Protein AF-A0A3B9H7E6-F1 (afdb_monomer_lite)

Radius of gyration: 23.74 Å; chains: 1; bounding box: 53×48×69 Å

Secondary structure (DSSP, 8-state):
-HHHHHHHHHHHHHHHHHHHHHHHHHGGGGT-S-HHHHHHHHHHHHHHHHH-PPEEEEEE--HHHHHHHHHHHHHHHHHTS----GGG-EEEEEEETTEEEEEEEEE--SSGGGTSTT---EEEEEPTT--BTTBSEEEEE-GGGGTTHHHHHHHHHHHHTT-----EEEEEEEETTEEEEEEEEEE--SGGG-

Sequence (194 aa):
MRNKKLLIILFLGFLIVLAFLSLDFVAPKLGFKSGIQMAKTVAGNYLDSDASLAEEIRILIDESDLNHLKQKRNKAIERGMLFVDPDSYVPAKVLAGDDTLMGEIRLKGHMLDHVKGDKWSYRIKLKDGFRFDRMKRFSLQHPGTRNYVHEWVFHQLLRREGIIALNYKFITLKINENDLGLYAVEEHFAEELL

Foldseek 3Di:
DVVVVVVVVVVVVVVVVVVQVVLQVCQVVVVHPGSVRVVCVVVVVVVVVVVDAFFEKEKEADPVVVVVQVVQLVVQVVVQWGDDDPSQWDWMWIDTPPDTFTWIKGFDDTGCLQRPDDQHKMKIATDPPDDDVNARIKIFGDCVSPPRCVLVVVQVVCVVVVHQHWDKDWHWYHYPNRTNGITMITGDDDPSSD

Structure (mmCIF, N/CA/C/O backbone):
data_AF-A0A3B9H7E6-F1
#
_entry.id   AF-A0A3B9H7E6-F1
#
loop_
_atom_site.group_PDB
_atom_site.id
_atom_site.type_symbol
_atom_site.label_atom_id
_atom_site.label_alt_id
_atom_site.label_comp_id
_atom_site.label_asym_id
_atom_site.label_entity_id
_atom_site.label_seq_id
_atom_site.pdbx_PDB_ins_code
_atom_site.Cartn_x
_atom_site.Cartn_y
_atom_site.Cartn_z
_atom_site.occupancy
_atom_site.B_iso_or_equiv
_atom_site.auth_seq_id
_atom_site.auth_comp_id
_atom_site.auth_asym_id
_atom_site.auth_atom_id
_atom_site.pdbx_PDB_model_num
ATOM 1 N N . MET A 1 1 ? 30.770 25.041 -46.147 1.00 61.72 1 MET A N 1
ATOM 2 C CA . MET A 1 1 ? 29.591 24.695 -45.307 1.00 61.72 1 MET A CA 1
ATOM 3 C C . MET A 1 1 ? 28.982 23.319 -45.620 1.00 61.72 1 MET A C 1
ATOM 5 O O . MET A 1 1 ? 28.656 22.612 -44.676 1.00 61.72 1 MET A O 1
ATOM 9 N N . ARG A 1 2 ? 28.866 22.897 -46.891 1.00 71.75 2 ARG A N 1
ATOM 10 C CA . ARG A 1 2 ? 28.273 21.601 -47.304 1.00 71.75 2 ARG A CA 1
ATOM 11 C C . ARG A 1 2 ? 28.950 20.354 -46.699 1.00 71.75 2 ARG A C 1
ATOM 13 O O . ARG A 1 2 ? 28.260 19.483 -46.186 1.00 71.75 2 ARG A O 1
ATOM 20 N N . ASN A 1 3 ? 30.284 20.322 -46.647 1.00 79.12 3 ASN A N 1
ATOM 21 C CA . ASN A 1 3 ? 31.037 19.159 -46.144 1.00 79.12 3 ASN A CA 1
ATOM 22 C C . ASN A 1 3 ? 30.905 18.958 -44.623 1.00 79.12 3 ASN A C 1
ATOM 24 O O . ASN A 1 3 ? 30.892 17.825 -44.159 1.00 79.12 3 ASN A O 1
ATOM 28 N N . LYS A 1 4 ? 30.736 20.042 -43.847 1.00 85.00 4 LYS A N 1
ATOM 29 C CA . LYS A 1 4 ? 30.498 19.957 -42.394 1.00 85.00 4 LYS A CA 1
ATOM 30 C C . LYS A 1 4 ? 29.125 19.351 -42.085 1.00 85.00 4 LYS A C 1
ATOM 32 O O . LYS A 1 4 ? 29.023 18.514 -41.200 1.00 85.00 4 LYS A O 1
ATOM 37 N N . LYS A 1 5 ? 28.088 19.720 -42.851 1.00 88.00 5 LYS A N 1
ATOM 38 C CA . LYS A 1 5 ? 26.746 19.122 -42.723 1.00 88.00 5 LYS A CA 1
ATOM 39 C C . LYS A 1 5 ? 26.761 17.628 -43.056 1.00 88.00 5 LYS A C 1
ATOM 41 O O . LYS A 1 5 ? 26.171 16.847 -42.324 1.00 88.00 5 LYS A O 1
ATOM 46 N N . LEU A 1 6 ? 27.474 17.235 -44.114 1.00 90.50 6 LEU A N 1
ATOM 47 C CA . LEU A 1 6 ? 27.623 15.827 -44.488 1.00 90.50 6 LEU A CA 1
ATOM 48 C C . LEU A 1 6 ? 28.332 15.015 -43.393 1.00 90.50 6 LEU A C 1
ATOM 50 O O . LEU A 1 6 ? 27.862 13.940 -43.041 1.00 90.50 6 LEU A O 1
ATOM 54 N N . LEU A 1 7 ? 29.412 15.553 -42.814 1.00 91.00 7 LEU A N 1
ATOM 55 C CA . LEU A 1 7 ? 30.122 14.903 -41.709 1.00 91.00 7 LEU A CA 1
ATOM 56 C C . LEU A 1 7 ? 29.218 14.699 -40.486 1.00 91.00 7 LEU A C 1
ATOM 58 O O . LEU A 1 7 ? 29.242 13.635 -39.881 1.00 91.00 7 LEU A O 1
ATOM 62 N N . ILE A 1 8 ? 28.400 15.703 -40.151 1.00 92.31 8 ILE A N 1
ATOM 63 C CA . ILE A 1 8 ? 27.442 15.627 -39.040 1.00 92.31 8 ILE A CA 1
ATOM 64 C C . ILE A 1 8 ? 26.390 14.543 -39.299 1.00 92.31 8 ILE A C 1
ATOM 66 O O . ILE A 1 8 ? 26.107 13.752 -38.407 1.00 92.31 8 ILE A O 1
ATOM 70 N N . ILE A 1 9 ? 25.837 14.472 -40.513 1.00 93.50 9 ILE A N 1
ATOM 71 C CA . ILE A 1 9 ? 24.843 13.451 -40.877 1.00 93.50 9 ILE A CA 1
ATOM 72 C C . ILE A 1 9 ? 25.450 12.046 -40.789 1.00 93.50 9 ILE A C 1
ATOM 74 O O . ILE A 1 9 ? 24.841 11.157 -40.203 1.00 93.50 9 ILE A O 1
ATOM 78 N N . LEU A 1 10 ? 26.657 11.849 -41.327 1.00 93.19 10 LEU A N 1
ATOM 79 C CA . LEU A 1 10 ? 27.359 10.565 -41.257 1.00 93.19 10 LEU A CA 1
ATOM 80 C C . LEU A 1 10 ? 27.676 10.163 -39.816 1.00 93.19 10 LEU A C 1
ATOM 82 O O . LEU A 1 10 ? 27.484 9.009 -39.446 1.00 93.19 10 LEU A O 1
ATOM 86 N N . PHE A 1 11 ? 28.115 11.117 -38.997 1.00 94.81 11 PHE A N 1
ATOM 87 C CA . PHE A 1 11 ? 28.382 10.886 -37.583 1.00 94.81 11 PHE A CA 1
ATOM 88 C C . PHE A 1 11 ? 27.109 10.496 -36.818 1.00 94.81 11 PHE A C 1
ATOM 90 O O . PHE A 1 11 ? 27.120 9.518 -36.076 1.00 94.81 11 PHE A O 1
ATOM 97 N N . LEU A 1 12 ? 25.993 11.194 -37.048 1.00 94.81 12 LEU A N 1
ATOM 98 C CA . LEU A 1 12 ? 24.696 10.842 -36.462 1.00 94.81 12 LEU A CA 1
ATOM 99 C C . LEU A 1 12 ? 24.219 9.459 -36.924 1.00 94.81 12 LEU A C 1
ATOM 101 O O . LEU A 1 12 ? 23.775 8.665 -36.101 1.00 94.81 12 LEU A O 1
ATOM 105 N N . GLY A 1 13 ? 24.359 9.141 -38.213 1.00 93.94 13 GLY A N 1
ATOM 106 C CA . GLY A 1 13 ? 24.036 7.818 -38.748 1.00 93.94 13 GLY A CA 1
ATOM 107 C C . GLY A 1 13 ? 24.870 6.711 -38.100 1.00 93.94 13 GLY A C 1
ATOM 108 O O . GLY A 1 13 ? 24.326 5.690 -37.687 1.00 93.94 13 GLY A O 1
ATOM 109 N N . PHE A 1 14 ? 26.175 6.940 -37.934 1.00 95.12 14 PHE A N 1
ATOM 110 C CA . PHE A 1 14 ? 27.064 6.015 -37.234 1.00 95.12 14 PHE A CA 1
ATOM 111 C C . PHE A 1 14 ? 26.653 5.814 -35.770 1.00 95.12 14 PHE A C 1
ATOM 113 O O . PHE A 1 14 ? 26.584 4.675 -35.313 1.00 95.12 14 PHE A O 1
ATOM 120 N N . LEU A 1 15 ? 26.316 6.888 -35.048 1.00 95.62 15 LEU A N 1
ATOM 121 C CA . LEU A 1 15 ? 25.829 6.794 -33.669 1.00 95.62 15 LEU A CA 1
ATOM 122 C C . LEU A 1 15 ? 24.528 5.991 -33.563 1.00 95.62 15 LEU A C 1
ATOM 124 O O . LEU A 1 15 ? 24.386 5.200 -32.634 1.00 95.62 15 LEU A O 1
ATOM 128 N N . ILE A 1 16 ? 23.602 6.152 -34.512 1.00 92.88 16 ILE A N 1
ATOM 129 C CA . ILE A 1 16 ? 22.347 5.385 -34.546 1.00 92.88 16 ILE A CA 1
ATOM 130 C C . ILE A 1 16 ? 22.632 3.894 -34.743 1.00 92.88 16 ILE A C 1
ATOM 132 O O . ILE A 1 16 ? 22.088 3.068 -34.014 1.00 92.88 16 ILE A O 1
ATOM 136 N N . VAL A 1 17 ? 23.508 3.539 -35.688 1.00 93.06 17 VAL A N 1
ATOM 137 C CA . VAL A 1 17 ? 23.901 2.139 -35.915 1.00 93.06 17 VAL A CA 1
ATOM 138 C C . VAL A 1 17 ? 24.589 1.564 -34.678 1.00 93.06 17 VAL A C 1
ATOM 140 O O . VAL A 1 17 ? 24.263 0.458 -34.255 1.00 93.06 17 VAL A O 1
ATOM 143 N N . LEU A 1 18 ? 25.498 2.318 -34.057 1.00 94.19 18 LEU A N 1
ATOM 144 C CA . LEU A 1 18 ? 26.194 1.887 -32.846 1.00 94.19 18 LEU A CA 1
ATOM 145 C C . LEU A 1 18 ? 25.221 1.670 -31.676 1.00 94.19 18 LEU A C 1
ATOM 147 O O . LEU A 1 18 ? 25.340 0.679 -30.959 1.00 94.19 18 LEU A O 1
ATOM 151 N N . ALA A 1 19 ? 24.243 2.563 -31.506 1.00 90.69 19 ALA A N 1
ATOM 152 C CA . ALA A 1 19 ? 23.187 2.429 -30.506 1.00 90.69 19 ALA A CA 1
ATOM 153 C C . ALA A 1 19 ? 22.289 1.213 -30.775 1.00 90.69 19 ALA A C 1
ATOM 155 O O . ALA A 1 19 ? 21.880 0.524 -29.845 1.00 90.69 19 ALA A O 1
ATOM 156 N N . PHE A 1 20 ? 22.003 0.917 -32.042 1.00 91.06 20 PHE A N 1
ATOM 157 C CA . PHE A 1 20 ? 21.231 -0.263 -32.415 1.00 91.06 20 PHE A CA 1
ATOM 158 C C . PHE A 1 20 ? 21.989 -1.560 -32.106 1.00 91.06 20 PHE A C 1
ATOM 160 O O . PHE A 1 20 ? 21.447 -2.457 -31.463 1.00 91.06 20 PHE A O 1
ATOM 167 N N . LEU A 1 21 ? 23.266 -1.632 -32.495 1.00 92.31 21 LEU A N 1
ATOM 168 C CA . LEU A 1 21 ? 24.123 -2.787 -32.225 1.00 92.31 21 LEU A CA 1
ATOM 169 C C . LEU A 1 21 ? 24.315 -3.021 -30.724 1.00 92.31 21 LEU A C 1
ATOM 171 O O . LEU A 1 21 ? 24.306 -4.166 -30.275 1.00 92.31 21 LEU A O 1
ATOM 175 N N . SER A 1 22 ? 24.469 -1.955 -29.933 1.00 91.38 22 SER A N 1
ATOM 176 C CA . SER A 1 22 ? 24.578 -2.086 -28.478 1.00 91.38 22 SER A CA 1
ATOM 177 C C . SER A 1 22 ? 23.273 -2.587 -27.856 1.00 91.38 22 SER A C 1
ATOM 179 O O . SER A 1 22 ? 23.313 -3.453 -26.981 1.00 91.38 22 SER A O 1
ATOM 181 N N . LEU A 1 23 ? 22.120 -2.120 -28.341 1.00 91.50 23 LEU A N 1
ATOM 182 C CA . LEU A 1 23 ? 20.811 -2.578 -27.883 1.00 91.50 23 LEU A CA 1
ATOM 183 C C . LEU A 1 23 ? 20.578 -4.062 -28.210 1.00 91.50 23 LEU A C 1
ATOM 185 O O . LEU A 1 23 ? 20.182 -4.820 -27.328 1.00 91.50 23 LEU A O 1
ATOM 189 N N . ASP A 1 24 ? 20.875 -4.493 -29.439 1.00 93.69 24 ASP A N 1
ATOM 190 C CA . ASP A 1 24 ? 20.775 -5.900 -29.857 1.00 93.69 24 ASP A CA 1
ATOM 191 C C . ASP A 1 24 ? 21.754 -6.809 -29.099 1.00 93.69 24 ASP A C 1
ATOM 193 O O . ASP A 1 24 ? 21.435 -7.964 -28.824 1.00 93.69 24 ASP A O 1
ATOM 197 N N . PHE A 1 25 ? 22.921 -6.297 -28.699 1.00 94.12 25 PHE A N 1
ATOM 198 C CA . PHE A 1 25 ? 23.872 -7.041 -27.872 1.00 94.12 25 PHE A CA 1
ATOM 199 C C . PHE A 1 25 ? 23.397 -7.222 -26.419 1.00 94.12 25 PHE A C 1
ATOM 201 O O . PHE A 1 25 ? 23.681 -8.245 -25.788 1.00 94.12 25 PHE A O 1
ATOM 208 N N . VAL A 1 26 ? 22.693 -6.232 -25.861 1.00 94.06 26 VAL A N 1
ATOM 209 C CA . VAL A 1 26 ? 22.217 -6.252 -24.467 1.00 94.06 26 VAL A CA 1
ATOM 210 C C . VAL A 1 26 ? 20.885 -6.990 -24.325 1.00 94.06 26 VAL A C 1
ATOM 212 O O . VAL A 1 26 ? 20.703 -7.727 -23.357 1.00 94.06 26 VAL A O 1
ATOM 215 N N . ALA A 1 27 ? 19.971 -6.834 -25.282 1.00 94.88 27 ALA A N 1
ATOM 216 C CA . ALA A 1 27 ? 18.605 -7.346 -25.208 1.00 94.88 27 ALA A CA 1
ATOM 217 C C . ALA A 1 27 ? 18.500 -8.848 -24.843 1.00 94.88 27 ALA A C 1
ATOM 219 O O . ALA A 1 27 ? 17.750 -9.163 -23.912 1.00 94.88 27 ALA A O 1
ATOM 220 N N . PRO A 1 28 ? 19.285 -9.772 -25.440 1.00 94.69 28 PRO A N 1
ATOM 221 C CA . PRO A 1 28 ? 19.260 -11.190 -25.071 1.00 94.69 28 PRO A CA 1
ATOM 222 C C . PRO A 1 28 ? 19.639 -11.465 -23.616 1.00 94.69 28 PRO A C 1
ATOM 224 O O . PRO A 1 28 ? 19.066 -12.353 -22.989 1.00 94.69 28 PRO A O 1
ATOM 227 N N . LYS A 1 29 ? 20.557 -10.676 -23.040 1.00 94.62 29 LYS A N 1
ATOM 228 C CA . LYS A 1 29 ? 20.980 -10.819 -21.634 1.00 94.62 29 LYS A CA 1
ATOM 229 C C . LYS A 1 29 ? 19.876 -10.435 -20.648 1.00 94.62 29 LYS A C 1
ATOM 231 O O . LYS A 1 29 ? 19.916 -10.855 -19.499 1.00 94.62 29 LYS A O 1
ATOM 236 N N . LEU A 1 30 ? 18.904 -9.647 -21.102 1.00 91.25 30 LEU A N 1
ATOM 237 C CA . LEU A 1 30 ? 17.730 -9.225 -20.339 1.00 91.25 30 LEU A CA 1
ATOM 238 C C . LEU A 1 30 ? 16.480 -10.060 -20.674 1.00 91.25 30 LEU A C 1
ATOM 240 O O . LEU A 1 30 ? 15.393 -9.742 -20.203 1.00 91.25 30 LEU A O 1
ATOM 244 N N . GLY A 1 31 ? 16.616 -11.115 -21.487 1.00 92.50 31 GLY A N 1
ATOM 245 C CA . GLY A 1 31 ? 15.516 -12.012 -21.855 1.00 92.50 31 GLY A CA 1
ATOM 246 C C . GLY A 1 31 ? 14.682 -11.570 -23.064 1.00 92.50 31 GLY A C 1
ATOM 247 O O . GLY A 1 31 ? 13.654 -12.183 -23.347 1.00 92.50 31 GLY A O 1
ATOM 248 N N . PHE A 1 32 ? 15.106 -10.542 -23.806 1.00 95.12 32 PHE A N 1
ATOM 249 C CA . PHE A 1 32 ? 14.454 -10.123 -25.052 1.00 95.12 32 PHE A CA 1
ATOM 250 C C . PHE A 1 32 ? 15.076 -10.817 -26.272 1.00 95.12 32 PHE A C 1
ATOM 252 O O . PHE A 1 32 ? 16.275 -11.070 -26.313 1.00 95.12 32 PHE A O 1
ATOM 259 N N . LYS A 1 33 ? 14.286 -11.077 -27.320 1.00 94.44 33 LYS A N 1
ATOM 260 C CA . LYS A 1 33 ? 14.771 -11.712 -28.562 1.00 94.44 33 LYS A CA 1
ATOM 261 C C . LYS A 1 33 ? 15.615 -10.771 -29.430 1.00 94.44 33 LYS A C 1
ATOM 263 O O . LYS A 1 33 ? 16.415 -11.245 -30.225 1.00 94.44 33 LYS A O 1
ATOM 268 N N . SER A 1 34 ? 15.391 -9.460 -29.330 1.00 94.69 34 SER A N 1
ATOM 269 C CA . SER A 1 34 ? 16.139 -8.416 -30.048 1.00 94.69 34 SER A CA 1
ATOM 270 C C . SER A 1 34 ? 16.006 -7.065 -29.347 1.00 94.69 34 SER A C 1
ATOM 272 O O . SER A 1 34 ? 15.072 -6.844 -28.569 1.00 94.69 34 SER A O 1
ATOM 274 N N . GLY A 1 35 ? 16.899 -6.138 -29.675 1.00 93.38 35 GLY A N 1
ATOM 275 C CA . GLY A 1 35 ? 16.842 -4.741 -29.275 1.00 93.38 35 GLY A CA 1
ATOM 276 C C . GLY A 1 35 ? 15.568 -4.058 -29.765 1.00 93.38 35 GLY A C 1
ATOM 277 O O . GLY A 1 35 ? 14.936 -3.338 -28.999 1.00 93.38 35 GLY A O 1
ATOM 278 N N . ILE A 1 36 ? 15.098 -4.353 -30.983 1.00 92.44 36 ILE A N 1
ATOM 279 C CA . ILE A 1 36 ? 13.806 -3.835 -31.473 1.00 92.44 36 ILE A CA 1
ATOM 280 C C . ILE A 1 36 ? 12.656 -4.291 -30.573 1.00 92.44 36 ILE A C 1
ATOM 282 O O . ILE A 1 36 ? 11.797 -3.483 -30.218 1.00 92.44 36 ILE A O 1
ATOM 286 N N . GLN A 1 37 ? 12.618 -5.577 -30.206 1.00 94.75 37 GLN A N 1
ATOM 287 C CA . GLN A 1 37 ? 11.578 -6.087 -29.313 1.00 94.75 37 GLN A CA 1
ATOM 288 C C . GLN A 1 37 ? 11.657 -5.407 -27.944 1.00 94.75 37 GLN A C 1
ATOM 290 O O . GLN A 1 37 ? 10.624 -4.996 -27.418 1.00 94.75 37 GLN A O 1
ATOM 295 N N . MET A 1 38 ? 12.863 -5.261 -27.392 1.00 93.94 38 MET A N 1
ATOM 296 C CA . MET A 1 38 ? 13.089 -4.563 -26.129 1.00 93.94 38 MET A CA 1
ATOM 297 C C . MET A 1 38 ? 12.579 -3.120 -26.199 1.00 93.94 38 MET A C 1
ATOM 299 O O . MET A 1 38 ? 11.747 -2.739 -25.383 1.00 93.94 38 MET A O 1
ATOM 303 N N . ALA A 1 39 ? 12.997 -2.345 -27.202 1.00 92.44 39 ALA A N 1
ATOM 304 C CA . ALA A 1 39 ? 12.580 -0.955 -27.373 1.00 92.44 39 ALA A CA 1
ATOM 305 C C . ALA A 1 39 ? 11.059 -0.823 -27.506 1.00 92.44 39 ALA A C 1
ATOM 307 O O . ALA A 1 39 ? 10.457 -0.004 -26.819 1.00 92.44 39 ALA A O 1
ATOM 308 N N . LYS A 1 40 ? 10.427 -1.660 -28.341 1.00 94.00 40 LYS A N 1
ATO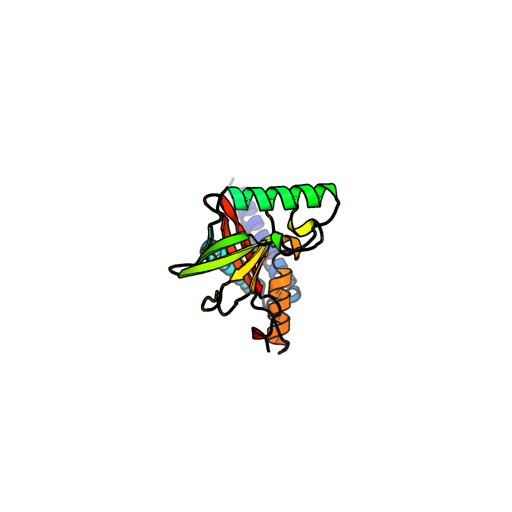M 309 C CA . LYS A 1 40 ? 8.966 -1.664 -28.506 1.00 94.00 40 LYS A CA 1
ATOM 310 C C . LYS A 1 40 ? 8.241 -2.010 -27.211 1.00 94.00 40 LYS A C 1
ATOM 312 O O . LYS A 1 40 ? 7.260 -1.357 -26.887 1.00 94.00 40 LYS A O 1
ATOM 317 N N . THR A 1 41 ? 8.724 -3.011 -26.477 1.00 93.50 41 THR A N 1
ATOM 318 C CA . THR A 1 41 ? 8.094 -3.458 -25.226 1.00 93.50 41 THR A CA 1
ATOM 319 C C . THR A 1 41 ? 8.229 -2.397 -24.141 1.00 93.50 41 THR A C 1
ATOM 321 O O . THR A 1 41 ? 7.248 -2.060 -23.493 1.00 93.50 41 THR A O 1
ATOM 324 N N . VAL A 1 42 ? 9.427 -1.835 -23.960 1.00 90.75 42 VAL A N 1
ATOM 325 C CA . VAL A 1 42 ? 9.676 -0.791 -22.957 1.00 90.75 42 VAL A CA 1
ATOM 326 C C . VAL A 1 42 ? 8.876 0.470 -23.278 1.00 90.75 42 VAL A C 1
ATOM 328 O O . VAL A 1 42 ? 8.213 0.997 -22.393 1.00 90.75 42 VAL A O 1
ATOM 331 N N . ALA A 1 43 ? 8.897 0.932 -24.533 1.00 91.25 43 ALA A N 1
ATOM 332 C CA . ALA A 1 43 ? 8.145 2.115 -24.940 1.00 91.25 43 ALA A CA 1
ATOM 333 C C . ALA A 1 43 ? 6.629 1.895 -24.835 1.00 91.25 43 ALA A C 1
ATOM 335 O O . ALA A 1 43 ? 5.938 2.755 -24.302 1.00 91.25 43 ALA A O 1
ATOM 336 N N . GLY A 1 44 ? 6.130 0.741 -25.295 1.00 92.44 44 GLY A N 1
ATOM 337 C CA . GLY A 1 44 ? 4.718 0.373 -25.184 1.00 92.44 44 GLY A CA 1
ATOM 338 C C . GLY A 1 44 ? 4.259 0.362 -23.730 1.00 92.44 44 GLY A C 1
ATOM 339 O O . GLY A 1 44 ? 3.379 1.129 -23.369 1.00 92.44 44 GLY A O 1
ATOM 340 N N . ASN A 1 45 ? 4.950 -0.389 -22.870 1.00 90.44 45 ASN A N 1
ATOM 341 C CA . ASN A 1 45 ? 4.609 -0.469 -21.450 1.00 90.44 45 ASN A CA 1
ATOM 342 C C . ASN A 1 45 ? 4.686 0.891 -20.740 1.00 90.44 45 ASN A C 1
ATOM 344 O O . ASN A 1 45 ? 3.890 1.151 -19.846 1.00 90.44 45 ASN A O 1
ATOM 348 N N . TYR A 1 46 ? 5.643 1.752 -21.104 1.00 87.94 46 TYR A N 1
ATOM 349 C CA . TYR A 1 46 ? 5.747 3.091 -20.524 1.00 87.94 46 TYR A CA 1
ATOM 350 C C . TYR A 1 46 ? 4.535 3.956 -20.892 1.00 87.94 46 TYR A C 1
ATOM 352 O O . TYR A 1 46 ? 3.929 4.562 -20.011 1.00 87.94 46 TYR A O 1
ATOM 360 N N . LEU A 1 47 ? 4.140 3.964 -22.168 1.00 88.44 47 LEU A N 1
ATOM 361 C CA . LEU A 1 47 ? 2.956 4.694 -22.628 1.00 88.44 47 LEU A CA 1
ATOM 362 C C . LEU A 1 47 ? 1.664 4.123 -22.028 1.00 88.44 47 LEU A C 1
ATOM 364 O O . LEU A 1 47 ? 0.819 4.881 -21.557 1.00 88.44 47 LEU A O 1
ATOM 368 N N . ASP A 1 48 ? 1.542 2.797 -21.980 1.00 87.44 48 ASP A N 1
ATOM 369 C CA . ASP A 1 48 ? 0.393 2.114 -21.384 1.00 87.44 48 ASP A CA 1
ATOM 370 C C . ASP A 1 48 ? 0.296 2.390 -19.877 1.00 87.44 48 ASP A C 1
ATOM 372 O O . ASP A 1 48 ? -0.805 2.499 -19.340 1.00 87.44 48 ASP A O 1
ATOM 376 N N . SER A 1 49 ? 1.432 2.544 -19.186 1.00 82.75 49 SER A N 1
ATOM 377 C CA . SER A 1 49 ? 1.444 2.843 -17.751 1.00 82.75 49 SER A CA 1
ATOM 378 C C . SER A 1 49 ? 0.862 4.217 -17.420 1.00 82.75 49 SER A C 1
ATOM 380 O O . SER A 1 49 ? 0.143 4.332 -16.431 1.00 82.75 49 SER A O 1
ATOM 382 N N . ASP A 1 50 ? 1.106 5.226 -18.262 1.00 76.31 50 ASP A N 1
ATOM 383 C CA . ASP A 1 50 ? 0.582 6.588 -18.078 1.00 76.31 50 ASP A CA 1
ATOM 384 C C . ASP A 1 50 ? -0.931 6.647 -18.346 1.00 76.31 50 ASP A C 1
ATOM 386 O O . ASP A 1 50 ? -1.674 7.368 -17.684 1.00 76.31 50 ASP A O 1
ATOM 390 N N . ALA A 1 51 ? -1.409 5.811 -19.274 1.00 74.50 51 ALA A N 1
ATOM 391 C CA . ALA A 1 51 ? -2.834 5.625 -19.533 1.00 74.50 51 ALA A CA 1
ATOM 392 C C . ALA A 1 51 ? -3.538 4.749 -18.477 1.00 74.50 51 ALA A C 1
ATOM 394 O O . ALA A 1 51 ? -4.769 4.759 -18.391 1.00 74.50 51 ALA A O 1
ATOM 395 N N . SER A 1 52 ? -2.789 3.973 -17.684 1.00 75.88 52 SER A N 1
ATOM 396 C CA . SER A 1 52 ? -3.358 3.091 -16.667 1.00 75.88 52 SER A CA 1
ATOM 397 C C . SER A 1 52 ? -3.687 3.867 -15.391 1.00 75.88 52 SER A C 1
ATOM 399 O O . SER A 1 52 ? -2.808 4.315 -14.656 1.00 75.88 52 SER A O 1
ATOM 401 N N . LEU A 1 53 ? -4.978 4.009 -15.098 1.00 79.06 53 LEU A N 1
ATOM 402 C CA . LEU A 1 53 ? -5.428 4.505 -13.802 1.00 79.06 53 LEU A CA 1
ATOM 403 C C . LEU A 1 53 ? -5.581 3.319 -12.855 1.00 79.06 53 LEU A C 1
ATOM 405 O O . LEU A 1 53 ? -6.364 2.402 -13.109 1.00 79.06 53 LEU A O 1
ATOM 409 N N . ALA A 1 54 ? -4.816 3.333 -11.765 1.00 86.62 54 ALA A N 1
ATOM 410 C CA . ALA A 1 54 ? -5.040 2.392 -10.681 1.00 86.62 54 ALA A CA 1
ATOM 411 C C . ALA A 1 54 ? -6.419 2.655 -10.057 1.00 86.62 54 ALA A C 1
ATOM 413 O O . ALA A 1 54 ? -6.851 3.803 -9.950 1.00 86.62 54 ALA A O 1
ATOM 414 N N . GLU A 1 55 ? -7.094 1.583 -9.648 1.00 93.44 55 GLU A N 1
ATOM 415 C CA . GLU A 1 55 ? -8.365 1.660 -8.927 1.00 93.44 55 GLU A CA 1
ATOM 416 C C . GLU A 1 55 ? -8.211 2.572 -7.700 1.00 93.44 55 GLU A C 1
ATOM 418 O O . GLU A 1 55 ? -7.277 2.405 -6.911 1.00 93.44 55 GLU A O 1
ATOM 423 N N . GLU A 1 56 ? -9.114 3.541 -7.548 1.00 96.12 56 GLU A N 1
ATOM 424 C CA . GLU A 1 56 ? -9.129 4.427 -6.388 1.00 96.12 56 GLU A CA 1
ATOM 425 C C . GLU A 1 56 ? -9.936 3.793 -5.254 1.00 96.12 56 GLU A C 1
ATOM 427 O O . GLU A 1 56 ? -11.095 3.418 -5.427 1.00 96.12 56 GLU A O 1
ATOM 432 N N . ILE A 1 57 ? -9.330 3.727 -4.069 1.00 97.75 57 ILE A N 1
ATOM 433 C CA . ILE A 1 57 ? -10.011 3.384 -2.824 1.00 97.75 57 ILE A CA 1
ATOM 434 C C . ILE A 1 57 ? -10.007 4.605 -1.919 1.00 97.75 57 ILE A C 1
ATOM 436 O O . ILE A 1 57 ? -8.956 5.183 -1.623 1.00 97.75 57 ILE A O 1
ATOM 440 N N . ARG A 1 58 ? -11.182 4.953 -1.401 1.00 98.50 58 ARG A N 1
ATOM 441 C CA . ARG A 1 58 ? -11.332 6.024 -0.423 1.00 98.50 58 ARG A CA 1
ATOM 442 C C . ARG A 1 58 ? -11.800 5.472 0.913 1.00 98.50 58 ARG A C 1
ATOM 444 O O . ARG A 1 58 ? -12.808 4.784 0.996 1.00 98.50 58 ARG A O 1
ATOM 451 N N . ILE A 1 59 ? -11.080 5.798 1.977 1.00 98.56 59 ILE A N 1
ATOM 452 C CA . ILE A 1 59 ? -11.446 5.440 3.345 1.00 98.56 59 ILE A CA 1
ATOM 453 C C . ILE A 1 59 ? -12.061 6.657 4.019 1.00 98.56 59 ILE A C 1
ATOM 455 O O . ILE A 1 59 ? -11.435 7.713 4.066 1.00 98.56 59 ILE A O 1
ATOM 459 N N . LEU A 1 60 ? -13.264 6.502 4.563 1.00 98.69 60 LEU A N 1
ATOM 460 C CA . LEU A 1 60 ? -13.888 7.501 5.424 1.00 98.69 60 LEU A CA 1
ATOM 461 C C . LEU A 1 60 ? -13.716 7.092 6.887 1.00 98.69 60 LEU A C 1
ATOM 463 O O . LEU A 1 60 ? -14.083 5.975 7.262 1.00 98.69 60 LEU A O 1
ATOM 467 N N . ILE A 1 61 ? -13.158 7.998 7.687 1.00 98.31 61 ILE A N 1
ATOM 468 C CA . ILE A 1 61 ? -12.877 7.827 9.116 1.00 98.31 61 ILE A CA 1
ATOM 469 C C . ILE A 1 61 ? -13.275 9.118 9.827 1.00 98.31 61 ILE A C 1
ATOM 471 O O . ILE A 1 61 ? -12.898 10.205 9.377 1.00 98.31 61 ILE A O 1
ATOM 475 N N . ASP A 1 62 ? -13.985 9.007 10.947 1.00 98.19 62 ASP A N 1
ATOM 476 C CA . ASP A 1 62 ? -14.335 10.170 11.758 1.00 98.19 62 ASP A CA 1
ATOM 477 C C . ASP A 1 62 ? -13.075 10.865 12.297 1.00 98.19 62 ASP A C 1
ATOM 479 O O . ASP A 1 62 ? -12.032 10.247 12.534 1.00 98.19 62 ASP A O 1
ATOM 483 N N . GLU A 1 63 ? -13.145 12.183 12.489 1.00 97.69 63 GLU A N 1
ATOM 484 C CA . GLU A 1 63 ? -11.971 12.975 12.870 1.00 97.69 63 GLU A CA 1
ATOM 485 C C . GLU A 1 63 ? -11.385 12.533 14.222 1.00 97.69 63 GLU A C 1
ATOM 487 O O . GLU A 1 63 ? -10.163 12.445 14.375 1.00 97.69 63 GLU A O 1
ATOM 492 N N . SER A 1 64 ? -12.245 12.191 15.186 1.00 98.12 64 SER A N 1
ATOM 493 C CA . SER A 1 64 ? -11.837 11.649 16.487 1.00 98.12 64 SER A CA 1
ATOM 494 C C . SER A 1 64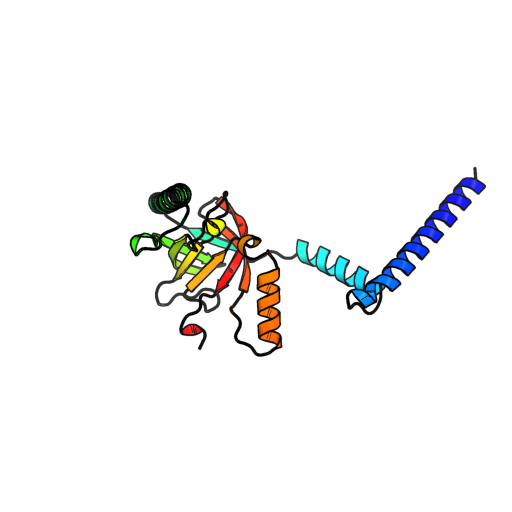 ? -11.056 10.342 16.351 1.00 98.12 64 SER A C 1
ATOM 496 O O . SER A 1 64 ? -10.023 10.174 16.998 1.00 98.12 64 SER A O 1
ATOM 498 N N . ASP A 1 65 ? -11.501 9.454 15.466 1.00 98.44 65 ASP A N 1
ATOM 499 C CA . ASP A 1 65 ? -10.899 8.144 15.229 1.00 98.44 65 ASP A CA 1
ATOM 500 C C . ASP A 1 65 ? -9.574 8.266 14.473 1.00 98.44 65 ASP A C 1
ATOM 502 O O . ASP A 1 65 ? -8.575 7.628 14.816 1.00 98.44 65 ASP A O 1
ATOM 506 N N . LEU A 1 66 ? -9.508 9.168 13.493 1.00 97.62 66 LEU A N 1
ATOM 507 C CA . LEU A 1 66 ? -8.259 9.495 12.815 1.00 97.62 66 LEU A CA 1
ATOM 508 C C . LEU A 1 66 ? -7.234 10.097 13.791 1.00 97.62 66 LEU A C 1
ATOM 510 O O . LEU A 1 66 ? -6.040 9.789 13.719 1.00 97.62 66 LEU A O 1
ATOM 514 N N . ASN A 1 67 ? -7.685 10.936 14.725 1.00 97.94 67 ASN A N 1
ATOM 515 C CA . ASN A 1 67 ? -6.837 11.482 15.781 1.00 97.94 67 ASN A CA 1
ATOM 516 C C . ASN A 1 67 ? -6.383 10.403 16.774 1.00 97.94 67 ASN A C 1
ATOM 518 O O . ASN A 1 67 ? -5.226 10.426 17.199 1.00 97.94 67 ASN A O 1
ATOM 522 N N . HIS A 1 68 ? -7.222 9.412 17.076 1.00 98.06 68 HIS A N 1
ATOM 523 C CA . HIS A 1 68 ? -6.825 8.245 17.867 1.00 98.06 68 HIS A CA 1
ATOM 524 C C . HIS A 1 68 ? -5.709 7.436 17.185 1.00 98.06 68 HIS A C 1
ATOM 526 O O . HIS A 1 68 ? -4.675 7.154 17.800 1.00 98.06 68 HIS A O 1
ATOM 532 N N . LEU A 1 69 ? -5.830 7.162 15.880 1.00 97.88 69 LEU A N 1
ATOM 533 C CA . LEU A 1 69 ? -4.770 6.501 15.103 1.00 97.88 69 LEU A CA 1
ATOM 534 C C . LEU A 1 69 ? -3.458 7.304 15.114 1.00 97.88 69 LEU A C 1
ATOM 536 O O . LEU A 1 69 ? -2.382 6.732 15.308 1.00 97.88 69 LEU A O 1
ATOM 540 N N . LYS A 1 70 ? -3.527 8.636 14.973 1.00 97.19 70 LYS A N 1
ATOM 541 C CA . LYS A 1 70 ? -2.356 9.527 15.091 1.00 97.19 70 LYS A CA 1
ATOM 542 C C . LYS A 1 70 ? -1.673 9.395 16.452 1.00 97.19 70 LYS A C 1
ATOM 544 O O . LYS A 1 70 ? -0.449 9.294 16.517 1.00 97.19 70 LYS A O 1
ATOM 549 N N . GLN A 1 71 ? -2.443 9.359 17.539 1.00 97.00 71 GLN A N 1
ATOM 550 C CA . GLN A 1 71 ? -1.895 9.193 18.887 1.00 97.00 71 GLN A CA 1
ATOM 551 C C . GLN A 1 71 ? -1.210 7.833 19.058 1.00 97.00 71 GLN A C 1
ATOM 553 O O . GLN A 1 71 ? -0.113 7.770 19.616 1.00 97.00 71 GLN A O 1
ATOM 558 N N . LYS A 1 72 ? -1.808 6.749 18.545 1.00 96.75 72 LYS A N 1
ATOM 559 C CA . LYS A 1 72 ? -1.188 5.412 18.543 1.00 96.75 72 LYS A CA 1
ATOM 560 C C . LYS A 1 72 ? 0.130 5.404 17.770 1.00 96.75 72 LYS A C 1
ATOM 562 O O . LYS A 1 72 ? 1.117 4.875 18.277 1.00 96.75 72 LYS A O 1
ATOM 567 N N . ARG A 1 73 ? 0.184 6.045 16.597 1.00 96.62 73 ARG A N 1
ATOM 568 C CA . ARG A 1 73 ? 1.432 6.218 15.836 1.00 96.62 73 ARG A CA 1
ATOM 569 C C . ARG A 1 73 ? 2.489 6.971 16.638 1.00 96.62 73 ARG A C 1
ATOM 571 O O . ARG A 1 73 ? 3.628 6.520 16.691 1.00 96.62 73 ARG A O 1
ATOM 578 N N . ASN A 1 74 ? 2.141 8.109 17.231 1.00 96.56 74 ASN A N 1
ATOM 579 C CA . ASN A 1 74 ? 3.114 8.935 17.948 1.00 96.56 74 ASN A CA 1
ATOM 580 C C . ASN A 1 74 ? 3.695 8.174 19.148 1.00 96.56 74 ASN A C 1
ATOM 582 O O . ASN A 1 74 ? 4.912 8.094 19.286 1.00 96.56 74 ASN A O 1
ATOM 586 N N . LYS A 1 75 ? 2.842 7.482 19.915 1.00 96.00 75 LYS A N 1
ATOM 587 C CA . LYS A 1 75 ? 3.276 6.573 20.989 1.00 96.00 75 LYS A CA 1
ATOM 588 C C . LYS A 1 75 ? 4.168 5.441 20.473 1.00 96.00 75 LYS A C 1
ATOM 590 O O . LYS A 1 75 ? 5.101 5.040 21.162 1.00 96.00 75 LYS A O 1
ATOM 595 N N . ALA A 1 76 ? 3.889 4.905 19.283 1.00 95.94 76 ALA A N 1
ATOM 596 C CA . ALA A 1 76 ? 4.728 3.877 18.676 1.00 95.94 76 ALA A CA 1
ATOM 597 C C . ALA A 1 76 ? 6.121 4.417 18.331 1.00 95.94 76 ALA A C 1
ATOM 599 O O . ALA A 1 76 ? 7.115 3.773 18.653 1.00 95.94 76 ALA A O 1
ATOM 600 N N . ILE A 1 77 ? 6.201 5.613 17.737 1.00 95.19 77 ILE A N 1
ATOM 601 C CA . ILE A 1 77 ? 7.472 6.285 17.431 1.00 95.19 77 ILE A CA 1
ATOM 602 C C . ILE A 1 77 ? 8.273 6.533 18.713 1.00 95.19 77 ILE A C 1
ATOM 604 O O . ILE A 1 77 ? 9.452 6.195 18.753 1.00 95.19 77 ILE A O 1
ATOM 608 N N . GLU A 1 78 ? 7.634 7.053 19.763 1.00 95.62 78 GLU A N 1
ATOM 609 C CA . GLU A 1 78 ? 8.274 7.299 21.065 1.00 95.62 78 GLU A CA 1
ATOM 610 C C . GLU A 1 78 ? 8.863 6.025 21.684 1.00 95.62 78 GLU A C 1
ATOM 612 O O . GLU A 1 78 ? 9.929 6.059 22.292 1.00 95.62 78 GLU A O 1
ATOM 617 N N . ARG A 1 79 ? 8.175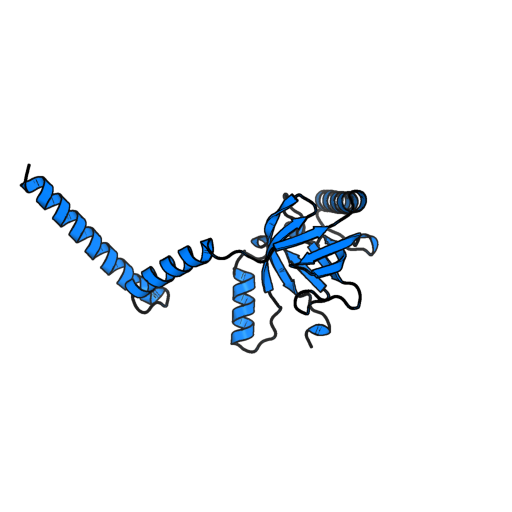 4.889 21.528 1.00 94.62 79 ARG A N 1
ATOM 618 C CA . ARG A 1 79 ? 8.560 3.605 22.134 1.00 94.62 79 ARG A CA 1
ATOM 619 C C . ARG A 1 79 ? 9.424 2.724 21.232 1.00 94.62 79 ARG A C 1
ATOM 621 O O . ARG A 1 79 ? 9.908 1.695 21.689 1.00 94.62 79 ARG A O 1
ATOM 628 N N . GLY A 1 80 ? 9.581 3.075 19.957 1.00 95.94 80 GLY A N 1
ATOM 629 C CA . GLY A 1 80 ? 10.310 2.273 18.972 1.00 95.94 80 GLY A CA 1
ATOM 630 C C . GLY A 1 80 ? 9.509 1.132 18.325 1.00 95.94 80 GLY A C 1
ATOM 631 O O . GLY A 1 80 ? 10.048 0.441 17.463 1.00 95.94 80 GLY A O 1
ATOM 632 N N . MET A 1 81 ? 8.243 0.917 18.702 1.00 95.56 81 MET A N 1
ATOM 633 C CA . MET A 1 81 ? 7.401 -0.156 18.154 1.00 95.56 81 MET A CA 1
ATOM 634 C C . MET A 1 81 ? 5.899 0.115 18.317 1.00 95.56 81 MET A C 1
ATOM 636 O O . MET A 1 81 ? 5.463 0.763 19.268 1.00 95.56 81 MET A O 1
ATOM 640 N N . LEU A 1 82 ? 5.098 -0.436 17.404 1.00 95.44 82 LEU A N 1
ATOM 641 C CA . LEU A 1 82 ? 3.638 -0.398 17.427 1.00 95.44 82 LEU A CA 1
ATOM 642 C C . LEU A 1 82 ? 3.067 -1.626 18.156 1.00 95.44 82 LEU A C 1
ATOM 644 O O . LEU A 1 82 ? 3.298 -2.776 17.767 1.00 95.44 82 LEU A O 1
ATOM 648 N N . PHE A 1 83 ? 2.265 -1.371 19.187 1.00 92.50 83 PHE A N 1
ATOM 649 C CA . PHE A 1 83 ? 1.481 -2.395 19.874 1.00 92.50 83 PHE A CA 1
ATOM 650 C C . PHE A 1 83 ? 0.087 -2.495 19.261 1.00 92.50 83 PHE A C 1
ATOM 652 O O . PHE A 1 83 ? -0.524 -1.479 18.934 1.00 92.50 83 PHE A O 1
ATOM 659 N N . VAL A 1 84 ? -0.390 -3.729 19.100 1.00 90.31 84 VAL A N 1
ATOM 660 C CA . VAL A 1 84 ? -1.736 -4.022 18.609 1.00 90.31 84 VAL A CA 1
ATOM 661 C C . VAL A 1 84 ? -2.547 -4.572 19.770 1.00 90.31 84 VAL A C 1
ATOM 663 O O . VAL A 1 84 ? -2.197 -5.593 20.354 1.00 90.31 84 VAL A O 1
ATOM 666 N N . ASP A 1 85 ? -3.636 -3.889 20.069 1.00 91.12 85 ASP A N 1
ATOM 667 C CA . ASP A 1 85 ? -4.606 -4.188 21.116 1.00 91.12 85 ASP A CA 1
ATOM 668 C C . ASP A 1 85 ? -6.033 -4.045 20.543 1.00 91.12 85 ASP A C 1
ATOM 670 O O . ASP A 1 85 ? -6.192 -3.588 19.405 1.00 91.12 85 ASP A O 1
ATOM 674 N N . PRO A 1 86 ? -7.088 -4.461 21.266 1.00 85.81 86 PRO A N 1
ATOM 675 C CA . PRO A 1 86 ? -8.459 -4.314 20.778 1.00 85.81 86 PRO A CA 1
ATOM 676 C C . PRO A 1 86 ? -8.849 -2.869 20.432 1.00 85.81 86 PRO A C 1
ATOM 678 O O . PRO A 1 86 ? -9.580 -2.674 19.466 1.00 85.81 86 PRO A O 1
ATOM 681 N N . ASP A 1 87 ? -8.325 -1.865 21.150 1.00 90.25 87 ASP A N 1
ATOM 682 C CA . ASP A 1 87 ? -8.615 -0.443 20.879 1.00 90.25 87 ASP A CA 1
ATOM 683 C C . ASP A 1 87 ? -7.907 0.089 19.615 1.00 90.25 87 ASP A C 1
ATOM 685 O O . ASP A 1 87 ? -8.212 1.171 19.119 1.00 90.25 87 ASP A O 1
ATOM 689 N N . SER A 1 88 ? -6.979 -0.687 19.048 1.00 95.00 88 SER A N 1
ATOM 690 C CA . SER A 1 88 ? -6.232 -0.295 17.853 1.00 95.00 88 SER A CA 1
ATOM 691 C C . SER A 1 88 ? -7.110 -0.164 16.609 1.00 95.00 88 SER A C 1
ATOM 693 O O . SER A 1 88 ? -6.687 0.491 15.657 1.00 95.00 88 SER A O 1
ATOM 695 N N . TYR A 1 89 ? -8.275 -0.817 16.585 1.00 97.94 89 TYR A N 1
ATOM 696 C CA . TYR A 1 89 ? -9.250 -0.688 15.507 1.00 97.94 89 TYR A CA 1
ATOM 697 C C . TYR A 1 89 ? -10.225 0.450 15.789 1.00 97.94 89 TYR A C 1
ATOM 699 O O . TYR A 1 89 ? -10.797 0.532 16.871 1.00 97.94 89 TYR A O 1
ATOM 707 N N . VAL A 1 90 ? -10.458 1.270 14.769 1.00 98.38 90 VAL A N 1
ATOM 708 C CA . VAL A 1 90 ? -11.500 2.298 14.761 1.00 98.38 90 VAL A CA 1
ATOM 709 C C . VAL A 1 90 ? -12.481 2.051 13.612 1.00 98.38 90 VAL A C 1
ATOM 711 O O . VAL A 1 90 ? -12.080 1.472 12.593 1.00 98.38 90 VAL A O 1
ATOM 714 N N . PRO A 1 91 ? -13.756 2.455 13.737 1.00 98.44 91 PRO A N 1
ATOM 715 C CA . PRO A 1 91 ? -14.725 2.372 12.650 1.00 98.44 91 PRO A CA 1
ATOM 716 C C . PRO A 1 91 ? -14.243 3.071 11.372 1.00 98.44 91 PRO A C 1
ATOM 718 O O . PRO A 1 91 ? -13.641 4.141 11.412 1.00 98.44 91 PRO A O 1
ATOM 721 N N . ALA A 1 92 ? -14.529 2.470 10.216 1.00 98.44 92 ALA A N 1
ATOM 722 C CA . ALA A 1 92 ? -14.266 3.084 8.919 1.00 98.44 92 ALA A CA 1
ATOM 723 C C . ALA A 1 92 ? -15.220 2.576 7.833 1.00 98.44 92 ALA A C 1
ATOM 725 O O . ALA A 1 92 ? -15.791 1.484 7.924 1.00 98.44 92 ALA A O 1
ATOM 726 N N . LYS A 1 93 ? -15.363 3.366 6.767 1.00 98.69 93 LYS A N 1
ATOM 727 C CA . LYS A 1 93 ? -16.039 2.956 5.529 1.00 98.69 93 LYS A CA 1
ATOM 728 C C . LYS A 1 93 ? -15.026 2.909 4.395 1.00 98.69 93 LYS A C 1
ATOM 730 O O . LYS A 1 93 ? -14.216 3.823 4.270 1.00 98.69 93 LYS A O 1
ATOM 735 N N . VAL A 1 94 ? -15.087 1.870 3.574 1.00 98.56 94 VAL A N 1
ATOM 736 C CA . VAL A 1 94 ? -14.286 1.734 2.354 1.00 98.56 94 VAL A CA 1
ATOM 737 C C . VAL A 1 94 ? -15.196 2.018 1.169 1.00 98.56 94 VAL A C 1
ATOM 739 O O . VAL A 1 94 ? -16.171 1.300 0.972 1.00 98.56 94 VAL A O 1
ATOM 742 N N . LEU A 1 95 ? -14.892 3.061 0.409 1.00 98.31 95 LEU A N 1
ATOM 743 C CA . LEU A 1 95 ? -15.531 3.357 -0.867 1.00 98.31 95 LEU A CA 1
ATOM 744 C C . LEU A 1 95 ? -14.640 2.812 -1.982 1.00 98.31 95 LEU A C 1
ATOM 746 O O . LEU A 1 95 ? -13.472 3.205 -2.076 1.00 98.31 95 LEU A O 1
ATOM 750 N N . ALA A 1 96 ? -15.178 1.898 -2.784 1.00 95.88 96 ALA A N 1
ATOM 751 C CA . ALA A 1 96 ? -14.484 1.269 -3.902 1.00 95.88 96 ALA A CA 1
ATOM 752 C C . ALA A 1 96 ? -15.439 1.188 -5.099 1.00 95.88 96 ALA A C 1
ATOM 754 O O . ALA A 1 96 ? -16.392 0.413 -5.083 1.00 95.88 96 ALA A O 1
ATOM 755 N N . GLY A 1 97 ? -15.213 2.026 -6.113 1.00 92.06 97 GLY A N 1
ATOM 756 C CA . GLY A 1 97 ? -16.195 2.227 -7.182 1.00 92.06 97 GLY A CA 1
ATOM 757 C C . GLY A 1 97 ? -17.535 2.709 -6.615 1.00 92.06 97 GLY A C 1
ATOM 758 O O . GLY A 1 97 ? -17.574 3.692 -5.875 1.00 92.06 97 GLY A O 1
ATOM 759 N N . ASP A 1 98 ? -18.610 1.987 -6.929 1.00 94.00 98 ASP A N 1
ATOM 760 C CA . ASP A 1 98 ? -19.965 2.278 -6.441 1.00 94.00 98 ASP A CA 1
ATOM 761 C C . ASP A 1 98 ? -20.272 1.633 -5.074 1.00 94.00 98 ASP A C 1
ATOM 763 O O . ASP A 1 98 ? -21.304 1.916 -4.459 1.00 94.00 98 ASP A O 1
ATOM 767 N N . ASP A 1 99 ? -19.376 0.783 -4.563 1.00 96.00 99 ASP A N 1
ATOM 768 C CA . ASP A 1 99 ? -19.588 0.058 -3.317 1.00 96.00 99 ASP A CA 1
ATOM 769 C C . ASP A 1 99 ? -19.167 0.875 -2.091 1.00 96.00 99 ASP A C 1
ATOM 771 O O . ASP A 1 99 ? -18.095 1.481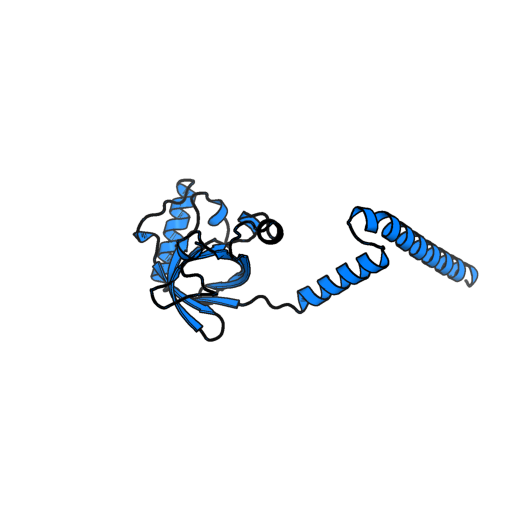 -2.032 1.00 96.00 99 ASP A O 1
ATOM 775 N N . THR A 1 100 ? -19.999 0.817 -1.048 1.00 98.12 100 THR A N 1
ATOM 776 C CA . THR A 1 100 ? -19.679 1.319 0.294 1.00 98.12 100 THR A CA 1
ATOM 777 C C . THR A 1 100 ? -19.621 0.152 1.271 1.00 98.12 100 THR A C 1
ATOM 779 O O . THR A 1 100 ? -20.646 -0.400 1.671 1.00 98.12 100 THR A O 1
ATOM 782 N N . LEU A 1 101 ? -18.411 -0.218 1.682 1.00 98.38 101 LEU A N 1
ATOM 783 C CA . LEU A 1 101 ? -18.160 -1.369 2.540 1.00 98.38 101 LEU A CA 1
ATOM 784 C C . LEU A 1 101 ? -17.919 -0.916 3.979 1.00 98.38 101 LEU A C 1
ATOM 786 O O . LEU A 1 101 ? -17.038 -0.101 4.262 1.00 98.38 101 LEU A O 1
ATOM 790 N N . MET A 1 102 ? -18.688 -1.470 4.912 1.00 98.50 102 MET A N 1
ATOM 791 C CA . MET A 1 102 ? -18.579 -1.128 6.329 1.00 98.50 102 MET A CA 1
ATOM 792 C C . MET A 1 102 ? -17.507 -1.984 7.009 1.00 98.50 102 MET A C 1
ATOM 794 O O . MET A 1 102 ? -17.503 -3.209 6.869 1.00 98.50 102 MET A O 1
ATOM 798 N N . GLY A 1 103 ? -16.633 -1.367 7.803 1.00 98.00 103 GLY A N 1
ATOM 799 C CA . GLY A 1 103 ? -15.553 -2.082 8.472 1.00 98.00 103 GLY A CA 1
ATOM 800 C C . GLY A 1 103 ? -14.875 -1.293 9.582 1.00 98.00 103 GLY A C 1
ATOM 801 O O . GLY A 1 103 ? -15.431 -0.360 10.159 1.00 98.00 103 GLY A O 1
ATOM 802 N N . GLU A 1 104 ? -13.662 -1.726 9.883 1.00 98.44 104 GLU A N 1
ATOM 803 C CA . GLU A 1 104 ? -12.765 -1.139 10.865 1.00 98.44 104 GLU A CA 1
ATOM 804 C C . GLU A 1 104 ? -11.361 -1.047 10.259 1.00 98.44 104 GLU A C 1
ATOM 806 O O . GLU A 1 104 ? -10.957 -1.890 9.448 1.00 98.44 104 GLU A O 1
ATOM 811 N N . ILE A 1 105 ? -10.603 -0.040 10.677 1.00 98.50 105 ILE A N 1
ATOM 812 C CA . ILE A 1 105 ? -9.234 0.219 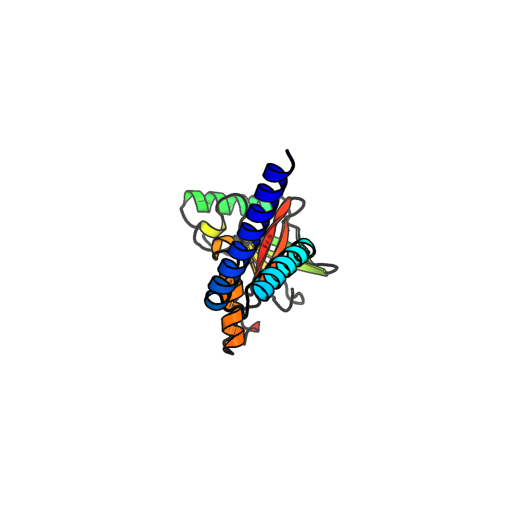10.238 1.00 98.50 105 ILE A CA 1
ATOM 813 C C . ILE A 1 105 ? -8.305 0.350 11.437 1.00 98.50 105 ILE A C 1
ATOM 815 O O . ILE A 1 105 ? -8.683 0.850 12.492 1.00 98.50 105 ILE A O 1
ATOM 819 N N . ARG A 1 106 ? -7.056 -0.078 11.263 1.00 98.12 106 ARG A N 1
ATOM 820 C CA . ARG A 1 106 ? -5.966 0.184 12.205 1.00 98.12 106 ARG A CA 1
ATOM 821 C C . ARG A 1 106 ? -4.639 0.393 11.497 1.00 98.12 106 ARG A C 1
ATOM 823 O O . ARG A 1 106 ? -4.486 -0.001 10.341 1.00 98.12 106 ARG A O 1
ATOM 830 N N . LEU A 1 107 ? -3.644 0.893 12.226 1.00 97.81 107 LEU A N 1
ATOM 831 C CA . LEU A 1 107 ? -2.248 0.881 11.780 1.00 97.81 107 LEU A CA 1
ATOM 832 C C . LEU A 1 107 ? -1.731 -0.564 11.631 1.00 97.81 107 LEU A C 1
ATOM 834 O O . LEU A 1 107 ? -2.063 -1.457 12.423 1.00 97.81 107 LEU A O 1
ATOM 838 N N . LYS A 1 108 ? -0.927 -0.809 10.592 1.00 96.06 108 LYS A N 1
ATOM 839 C CA . LYS A 1 108 ? -0.328 -2.118 10.293 1.00 96.06 108 LYS A CA 1
ATOM 840 C C . LYS A 1 108 ? 1.042 -2.268 10.956 1.00 96.06 108 LYS A C 1
ATOM 842 O O . LYS A 1 108 ? 1.803 -1.317 11.054 1.00 96.06 108 LYS A O 1
ATOM 847 N N . GLY A 1 109 ? 1.381 -3.513 11.289 1.00 91.88 109 GLY A N 1
ATOM 848 C CA . GLY A 1 109 ? 2.732 -3.912 11.676 1.00 91.88 109 GLY A CA 1
ATOM 849 C C . GLY A 1 109 ? 3.019 -3.798 13.170 1.00 91.88 109 GLY A C 1
ATOM 850 O O . GLY A 1 109 ? 2.147 -3.456 13.963 1.00 91.88 109 GLY A O 1
ATOM 851 N N . HIS A 1 110 ? 4.257 -4.139 13.516 1.00 91.38 110 HIS A N 1
ATOM 852 C CA . HIS A 1 110 ? 4.846 -3.942 14.845 1.00 91.38 110 HIS A CA 1
ATOM 853 C C . HIS A 1 110 ? 6.075 -3.035 14.773 1.00 91.38 110 HIS A C 1
ATOM 855 O O . HIS A 1 110 ? 6.335 -2.263 15.689 1.00 91.38 110 HIS A O 1
ATOM 861 N N . MET A 1 111 ? 6.818 -3.111 13.669 1.00 91.94 111 MET A N 1
ATOM 862 C CA . MET A 1 111 ? 7.952 -2.240 13.399 1.00 91.94 111 MET A CA 1
ATOM 863 C C . MET A 1 111 ? 7.481 -0.889 12.854 1.00 91.94 111 MET A C 1
ATOM 865 O O . MET A 1 111 ? 6.370 -0.747 12.336 1.00 91.94 111 MET A O 1
ATOM 869 N N . LEU A 1 112 ? 8.334 0.125 13.000 1.00 93.94 112 LEU A N 1
ATOM 870 C CA . LEU A 1 112 ? 8.003 1.498 12.617 1.00 93.94 112 LEU A CA 1
ATOM 871 C C . LEU A 1 112 ? 8.003 1.741 11.103 1.00 93.94 112 LEU A C 1
ATOM 873 O O . LEU A 1 112 ? 7.533 2.788 10.669 1.00 93.94 112 LEU A O 1
ATOM 877 N N . ASP A 1 113 ? 8.489 0.797 10.295 1.00 93.19 113 ASP A N 1
ATOM 878 C CA . ASP A 1 113 ? 8.512 0.880 8.829 1.00 93.19 113 ASP A CA 1
ATOM 879 C C . ASP A 1 113 ? 7.123 1.164 8.240 1.00 93.19 113 ASP A C 1
ATOM 881 O O . ASP A 1 113 ? 6.995 1.930 7.289 1.00 93.19 113 ASP A O 1
ATOM 885 N N . HIS A 1 114 ? 6.075 0.625 8.862 1.00 94.50 114 HIS A N 1
ATOM 886 C CA . HIS A 1 114 ? 4.692 0.826 8.446 1.00 94.50 114 HIS A CA 1
ATOM 887 C C . HIS A 1 114 ? 4.073 2.160 8.885 1.00 94.50 114 HIS A C 1
ATOM 889 O O . HIS A 1 114 ? 3.014 2.514 8.376 1.00 94.50 114 HIS A O 1
ATOM 895 N N . VAL A 1 115 ? 4.679 2.899 9.815 1.00 94.69 115 VAL A N 1
ATOM 896 C CA . VAL A 1 115 ? 4.099 4.138 10.379 1.00 94.69 115 VAL A CA 1
ATOM 897 C C . VAL A 1 115 ? 5.044 5.342 10.303 1.00 94.69 115 VAL A C 1
ATOM 899 O O . VAL A 1 115 ? 4.720 6.426 10.789 1.00 94.69 115 VAL A O 1
ATOM 902 N N . LYS A 1 116 ? 6.215 5.178 9.684 1.00 89.00 116 LYS A N 1
ATOM 903 C CA . LYS A 1 116 ? 7.196 6.246 9.469 1.00 89.00 116 LYS A CA 1
ATOM 904 C C . LYS A 1 116 ? 6.754 7.182 8.337 1.00 89.00 116 LYS A C 1
ATOM 906 O O . LYS A 1 116 ? 6.150 6.751 7.360 1.00 89.00 116 LYS A O 1
ATOM 911 N N . GLY A 1 117 ? 7.101 8.466 8.457 1.00 91.19 117 GLY A N 1
ATOM 912 C CA . GLY A 1 117 ? 6.748 9.488 7.464 1.00 91.19 117 GLY A CA 1
ATOM 913 C C . GLY A 1 117 ? 5.244 9.757 7.423 1.00 91.19 117 GLY A C 1
ATOM 914 O O . GLY A 1 117 ? 4.556 9.526 8.420 1.00 91.19 117 GLY A O 1
ATOM 915 N N . ASP A 1 118 ? 4.745 10.220 6.281 1.00 90.44 118 ASP A N 1
ATOM 916 C CA . ASP A 1 118 ? 3.352 10.674 6.126 1.00 90.44 118 ASP A CA 1
ATOM 917 C C . ASP A 1 118 ? 2.429 9.619 5.501 1.00 90.44 118 ASP A C 1
ATOM 919 O O . ASP A 1 118 ? 1.216 9.796 5.426 1.00 90.44 118 ASP A O 1
ATOM 923 N N . LYS A 1 119 ? 2.998 8.491 5.066 1.00 94.69 119 LYS A N 1
ATOM 924 C CA . LYS A 1 119 ? 2.304 7.464 4.290 1.00 94.69 119 LYS A CA 1
ATOM 925 C C . LYS A 1 119 ? 2.291 6.140 5.059 1.00 94.69 119 LYS A C 1
ATOM 927 O O . LYS A 1 119 ? 3.188 5.310 4.929 1.00 94.69 119 LYS A O 1
ATOM 932 N N . TRP A 1 120 ? 1.297 5.979 5.928 1.00 97.25 120 TRP A N 1
ATOM 933 C CA . TRP A 1 120 ? 1.211 4.840 6.849 1.00 97.25 120 TRP A CA 1
ATOM 934 C C . TRP A 1 120 ? 0.519 3.649 6.208 1.00 97.25 120 TRP A C 1
ATOM 936 O O . TRP A 1 120 ? -0.357 3.797 5.371 1.00 97.25 120 TRP A O 1
ATOM 946 N N . SER A 1 121 ? 0.892 2.450 6.627 1.00 97.88 121 SER A N 1
ATOM 947 C CA . SER A 1 121 ? 0.214 1.226 6.225 1.00 97.88 121 SER A CA 1
ATOM 948 C C . SER A 1 121 ? -0.920 0.908 7.192 1.00 97.88 121 SER A C 1
ATOM 950 O O . SER A 1 121 ? -0.774 1.037 8.410 1.00 97.88 121 SER A O 1
ATOM 952 N N . TYR A 1 122 ? -2.018 0.401 6.649 1.00 98.00 122 TYR A N 1
ATOM 953 C CA . TYR A 1 122 ? -3.229 0.092 7.390 1.00 98.00 122 TYR A CA 1
ATOM 954 C C . TYR A 1 122 ? -3.632 -1.369 7.227 1.00 98.00 122 TYR A C 1
ATOM 956 O O . TYR A 1 122 ? -3.250 -2.057 6.275 1.00 98.00 122 TYR A O 1
ATOM 964 N N . ARG A 1 123 ? -4.426 -1.859 8.174 1.00 97.62 123 ARG A N 1
ATOM 965 C CA . ARG A 1 123 ? -5.167 -3.112 8.047 1.00 97.62 123 ARG A CA 1
ATOM 966 C C . ARG A 1 123 ? -6.652 -2.813 8.159 1.00 97.62 123 ARG A C 1
ATOM 968 O O . ARG A 1 123 ? -7.073 -2.173 9.118 1.00 97.62 123 ARG A O 1
ATOM 975 N N . ILE A 1 124 ? -7.399 -3.301 7.180 1.00 98.12 124 ILE A N 1
ATOM 976 C CA . ILE A 1 124 ? -8.848 -3.216 7.089 1.00 98.12 124 ILE A CA 1
ATOM 977 C C . ILE A 1 124 ? -9.443 -4.560 7.488 1.00 98.12 124 ILE A C 1
ATOM 979 O O . ILE A 1 124 ? -8.946 -5.625 7.105 1.00 98.12 124 ILE A O 1
ATOM 983 N N . LYS A 1 125 ? -10.531 -4.501 8.247 1.00 97.12 125 LYS A N 1
ATOM 984 C CA . LYS A 1 125 ? -11.393 -5.635 8.555 1.00 97.12 125 LYS A CA 1
ATOM 985 C C . LYS A 1 125 ? -12.827 -5.230 8.245 1.00 97.12 125 LYS A C 1
ATOM 987 O O . LYS A 1 125 ? -13.382 -4.364 8.911 1.00 97.12 125 LYS A O 1
ATOM 992 N N . LEU A 1 126 ? -13.420 -5.850 7.235 1.00 97.81 126 LEU A N 1
ATOM 993 C CA . LEU A 1 126 ? -14.811 -5.605 6.874 1.00 97.81 126 LEU A CA 1
ATOM 994 C C . LEU A 1 126 ? -15.763 -6.353 7.815 1.00 97.81 126 LEU A C 1
ATOM 996 O O . LEU A 1 126 ? -15.432 -7.420 8.348 1.00 97.81 126 LEU A O 1
ATOM 1000 N N . LYS A 1 127 ? -16.954 -5.779 8.011 1.00 97.50 127 LYS A N 1
ATOM 1001 C CA . LYS A 1 127 ? -18.066 -6.425 8.717 1.00 97.50 127 LYS A CA 1
ATOM 1002 C C . LYS A 1 127 ? -18.583 -7.625 7.920 1.00 97.50 127 LYS A C 1
ATOM 1004 O O . LYS A 1 127 ? -18.316 -7.772 6.725 1.00 97.50 127 LYS A O 1
ATOM 1009 N N . ASP A 1 128 ? -19.330 -8.495 8.589 1.00 94.94 128 ASP A N 1
ATOM 1010 C CA . ASP A 1 128 ? -19.987 -9.622 7.928 1.00 94.94 128 ASP A CA 1
ATOM 1011 C C . ASP A 1 128 ? -20.917 -9.141 6.804 1.00 94.94 128 ASP A C 1
ATOM 1013 O O . ASP A 1 128 ? -21.501 -8.062 6.882 1.00 94.94 128 ASP A O 1
ATOM 1017 N N . GLY A 1 129 ? -20.995 -9.921 5.723 1.00 94.75 129 GLY A N 1
ATOM 1018 C CA . GLY A 1 129 ? -21.718 -9.556 4.499 1.00 94.75 129 GLY A CA 1
ATOM 1019 C C . GLY A 1 129 ? -20.935 -8.689 3.504 1.00 94.75 129 GLY A C 1
ATOM 1020 O O . GLY A 1 129 ? -21.259 -8.717 2.323 1.00 94.75 129 GLY A O 1
ATOM 1021 N N . PHE A 1 130 ? -19.870 -7.996 3.922 1.00 96.75 130 PHE A N 1
ATOM 1022 C CA . PHE A 1 130 ? -19.057 -7.167 3.022 1.00 96.75 130 PHE A CA 1
ATOM 1023 C C . PHE A 1 130 ? -17.765 -7.866 2.597 1.00 96.75 130 PHE A C 1
ATOM 1025 O O . PHE A 1 130 ? -17.118 -8.551 3.397 1.00 96.75 130 PHE A O 1
ATOM 1032 N N . ARG A 1 131 ? -17.359 -7.672 1.340 1.00 95.12 131 ARG A N 1
ATOM 1033 C CA . ARG A 1 131 ? -16.080 -8.133 0.785 1.00 95.12 131 ARG A CA 1
ATOM 1034 C C . ARG A 1 131 ? -15.548 -7.091 -0.189 1.00 95.12 131 ARG A C 1
ATOM 1036 O O . ARG A 1 131 ? -16.323 -6.525 -0.946 1.00 95.12 131 ARG A O 1
ATOM 1043 N N . PHE A 1 132 ? -14.238 -6.882 -0.185 1.00 94.81 132 PHE A N 1
ATOM 1044 C CA . PHE A 1 132 ? -13.538 -6.126 -1.219 1.00 94.81 132 PHE A CA 1
ATOM 1045 C C . PHE A 1 132 ? -12.732 -7.116 -2.047 1.00 94.81 132 PHE A C 1
ATOM 1047 O O . PHE A 1 132 ? -11.843 -7.752 -1.493 1.00 94.81 132 PHE A O 1
ATOM 1054 N N . ASP A 1 133 ? -13.058 -7.293 -3.329 1.00 91.75 133 ASP A N 1
ATOM 1055 C CA . ASP A 1 133 ? -12.355 -8.244 -4.209 1.00 91.75 133 ASP A CA 1
ATOM 1056 C C . ASP A 1 133 ? -12.187 -9.630 -3.544 1.00 91.75 133 ASP A C 1
ATOM 1058 O O . ASP A 1 133 ? -11.098 -10.186 -3.433 1.00 91.75 133 ASP A O 1
ATOM 1062 N N . ARG A 1 134 ? -13.303 -10.143 -2.998 1.00 91.56 134 ARG A N 1
ATOM 1063 C CA . ARG A 1 134 ? -13.422 -11.395 -2.214 1.00 91.56 134 ARG A CA 1
ATOM 1064 C C . ARG A 1 134 ? -12.713 -11.407 -0.850 1.00 91.56 134 ARG A C 1
ATOM 1066 O O . ARG A 1 134 ? -12.951 -12.317 -0.061 1.00 91.56 134 ARG A O 1
ATOM 1073 N N . MET A 1 135 ? -11.967 -10.366 -0.495 1.00 93.56 135 MET A N 1
ATOM 1074 C CA . MET A 1 135 ? -11.270 -10.249 0.785 1.00 93.56 135 MET A CA 1
ATOM 1075 C C . MET A 1 135 ? -12.175 -9.679 1.884 1.00 93.56 135 MET A C 1
ATOM 1077 O O . MET A 1 135 ? -12.819 -8.639 1.723 1.00 93.56 135 MET A O 1
ATOM 1081 N N . LYS A 1 136 ? -12.181 -10.325 3.055 1.00 95.25 136 LYS A N 1
ATOM 1082 C CA . LYS A 1 136 ? -12.775 -9.774 4.291 1.00 95.25 136 LYS A CA 1
ATOM 1083 C C . LYS A 1 136 ? -11.775 -8.935 5.086 1.00 95.25 136 LYS A C 1
ATOM 1085 O O . LYS A 1 136 ? -12.145 -7.994 5.790 1.00 95.25 136 LYS A O 1
ATOM 1090 N N . ARG A 1 137 ? -10.499 -9.308 5.008 1.00 96.19 137 ARG A N 1
ATOM 1091 C CA . ARG A 1 137 ? -9.382 -8.666 5.698 1.00 96.19 137 ARG A CA 1
ATOM 1092 C C . ARG A 1 137 ? -8.267 -8.448 4.696 1.00 96.19 137 ARG A C 1
ATOM 1094 O O . ARG A 1 137 ? -7.856 -9.381 4.016 1.00 96.19 137 ARG A O 1
ATOM 1101 N N . PHE A 1 138 ? -7.769 -7.229 4.637 1.00 97.38 138 PHE A N 1
ATOM 1102 C CA . PHE A 1 138 ? -6.688 -6.864 3.736 1.00 97.38 138 PHE A CA 1
ATOM 1103 C C . PHE A 1 138 ? -5.901 -5.701 4.322 1.00 97.38 138 PHE A C 1
ATOM 1105 O O . PHE A 1 138 ? -6.311 -5.049 5.286 1.00 97.38 138 PHE A O 1
ATOM 1112 N N . SER A 1 139 ? -4.729 -5.462 3.768 1.00 97.56 139 SER A N 1
ATOM 1113 C CA . SER A 1 139 ? -3.855 -4.372 4.144 1.00 97.56 139 SER A CA 1
ATOM 1114 C C . SER A 1 139 ? -3.767 -3.359 3.018 1.00 97.56 139 SER A C 1
ATOM 1116 O O . SER A 1 139 ? -3.626 -3.733 1.864 1.00 97.56 139 SER A O 1
ATOM 1118 N N . LEU A 1 140 ? -3.832 -2.078 3.378 1.00 97.94 140 LEU A N 1
ATOM 1119 C CA . LEU A 1 140 ? -3.508 -0.960 2.499 1.00 97.94 140 LEU A CA 1
ATOM 1120 C C . LEU A 1 140 ? -2.095 -0.533 2.863 1.00 97.94 140 LEU A C 1
ATOM 1122 O O . LEU A 1 140 ? -1.870 0.133 3.871 1.00 97.94 140 LEU A O 1
ATOM 1126 N N . GLN A 1 141 ? -1.124 -1.012 2.106 1.00 96.31 141 GLN A N 1
ATOM 1127 C CA . GLN A 1 141 ? 0.281 -0.970 2.469 1.00 96.31 141 GLN A CA 1
ATOM 1128 C C . GLN A 1 141 ? 1.054 0.059 1.653 1.00 96.31 141 GLN A C 1
ATOM 1130 O O . GLN A 1 141 ? 0.914 0.139 0.433 1.00 96.31 141 GLN A O 1
ATOM 1135 N N . HIS A 1 142 ? 1.936 0.797 2.329 1.00 96.31 142 HIS A N 1
ATOM 1136 C CA . HIS A 1 142 ? 2.947 1.601 1.656 1.00 96.31 142 HIS A CA 1
ATOM 1137 C C . HIS A 1 142 ? 3.871 0.664 0.850 1.00 96.31 142 HIS A C 1
ATOM 1139 O O . HIS A 1 142 ? 4.609 -0.114 1.470 1.00 96.31 142 HIS A O 1
ATOM 1145 N N . PRO A 1 143 ? 3.939 0.762 -0.495 1.00 94.69 143 PRO A N 1
ATOM 1146 C CA . PRO A 1 143 ? 4.684 -0.194 -1.325 1.00 94.69 143 PRO A CA 1
ATOM 1147 C C . PRO A 1 143 ? 6.175 -0.302 -0.975 1.00 94.69 143 PRO A C 1
ATOM 1149 O O . PRO A 1 143 ? 6.742 -1.389 -0.934 1.00 94.69 143 PRO A O 1
ATOM 1152 N N . GLY A 1 144 ? 6.812 0.818 -0.623 1.00 94.06 144 GLY A N 1
ATOM 1153 C CA . GLY A 1 144 ? 8.208 0.852 -0.167 1.00 94.06 144 GLY A CA 1
ATOM 1154 C C . GLY A 1 144 ? 8.532 -0.020 1.059 1.00 94.06 144 GLY A C 1
ATOM 1155 O O . GLY A 1 144 ? 9.682 -0.413 1.208 1.00 94.06 144 GLY A O 1
ATOM 1156 N N . THR A 1 145 ? 7.552 -0.409 1.890 1.00 92.56 145 THR A N 1
ATOM 1157 C CA . THR A 1 145 ? 7.787 -1.350 3.014 1.00 92.56 145 THR A CA 1
ATOM 1158 C C . THR A 1 145 ? 8.041 -2.787 2.544 1.00 92.56 145 THR A C 1
ATOM 1160 O O . THR A 1 145 ? 8.446 -3.637 3.337 1.00 92.56 145 THR A O 1
ATOM 1163 N N . ARG A 1 146 ? 7.816 -3.070 1.254 1.00 92.12 146 ARG A N 1
ATOM 1164 C CA . ARG A 1 146 ? 8.071 -4.357 0.590 1.00 92.12 146 ARG A CA 1
ATOM 1165 C C . ARG A 1 146 ? 8.798 -4.195 -0.747 1.00 92.12 146 ARG A C 1
ATOM 1167 O O . ARG A 1 146 ? 8.557 -4.934 -1.694 1.00 92.12 146 ARG A O 1
ATOM 1174 N N . ASN A 1 147 ? 9.699 -3.216 -0.836 1.00 94.12 147 ASN A N 1
ATOM 1175 C CA . ASN A 1 147 ? 10.500 -2.968 -2.041 1.00 94.12 147 ASN A CA 1
ATOM 1176 C C . ASN A 1 147 ? 9.650 -2.750 -3.313 1.00 94.12 147 ASN A C 1
ATOM 1178 O O . ASN A 1 147 ? 10.002 -3.196 -4.405 1.00 94.12 147 ASN A O 1
ATOM 1182 N N . TYR A 1 148 ? 8.532 -2.031 -3.176 1.00 93.88 148 TYR A N 1
ATOM 1183 C CA . TYR A 1 148 ? 7.664 -1.619 -4.281 1.00 93.88 148 TYR A CA 1
ATOM 1184 C C . TYR A 1 148 ? 7.099 -2.804 -5.077 1.00 93.88 148 TYR A C 1
ATOM 1186 O O . TYR A 1 148 ? 6.235 -3.520 -4.582 1.00 93.88 148 TYR A O 1
ATOM 1194 N N . VAL A 1 149 ? 7.557 -3.008 -6.315 1.00 94.00 149 VAL A N 1
ATOM 1195 C CA . VAL A 1 149 ? 7.029 -4.033 -7.228 1.00 94.00 149 VAL A CA 1
ATOM 1196 C C . VAL A 1 149 ? 7.453 -5.453 -6.840 1.00 94.00 149 VAL A C 1
ATOM 1198 O O . VAL A 1 149 ? 6.860 -6.418 -7.314 1.00 94.00 149 VAL A O 1
ATOM 1201 N N . HIS A 1 150 ? 8.461 -5.600 -5.975 1.00 96.00 150 HIS A N 1
ATOM 1202 C CA . HIS A 1 150 ? 9.048 -6.901 -5.652 1.00 96.00 150 HIS A CA 1
ATOM 1203 C C . HIS A 1 150 ? 8.020 -7.869 -5.058 1.00 96.00 150 HIS A C 1
ATOM 1205 O O . HIS A 1 150 ? 7.971 -9.022 -5.476 1.00 96.00 150 HIS A O 1
ATOM 1211 N N . GLU A 1 151 ? 7.168 -7.403 -4.145 1.00 95.50 151 GLU A N 1
ATOM 1212 C CA . GLU A 1 151 ? 6.125 -8.238 -3.534 1.00 95.50 151 GLU A CA 1
ATOM 1213 C C . GLU A 1 151 ? 5.093 -8.713 -4.567 1.00 95.50 151 GLU A C 1
ATOM 1215 O O . GLU A 1 151 ? 4.703 -9.879 -4.595 1.00 95.50 151 GLU A O 1
ATOM 1220 N N . TRP A 1 152 ? 4.704 -7.827 -5.489 1.00 95.62 152 TRP A N 1
ATOM 1221 C CA . TRP A 1 152 ? 3.814 -8.201 -6.584 1.00 95.62 152 TRP A CA 1
ATOM 1222 C C . TRP A 1 152 ? 4.458 -9.273 -7.471 1.00 95.62 152 TRP A C 1
ATOM 1224 O O . TRP A 1 152 ? 3.818 -10.284 -7.758 1.00 95.62 152 TRP A O 1
ATOM 1234 N N . VAL A 1 153 ? 5.732 -9.096 -7.855 1.00 96.75 153 VAL A N 1
ATOM 1235 C CA . VAL A 1 153 ? 6.488 -10.083 -8.650 1.00 96.75 153 VAL A CA 1
ATOM 1236 C C . VAL A 1 153 ? 6.581 -11.413 -7.910 1.00 96.75 153 VAL A C 1
ATOM 1238 O O . VAL A 1 153 ? 6.356 -12.460 -8.515 1.00 96.75 153 VAL A O 1
ATOM 1241 N N . PHE A 1 154 ? 6.861 -11.385 -6.608 1.00 97.00 154 PHE A N 1
ATOM 1242 C CA . PHE A 1 154 ? 6.909 -12.576 -5.769 1.00 97.00 154 PHE A CA 1
ATOM 1243 C C . PHE A 1 154 ? 5.590 -13.355 -5.833 1.00 97.00 154 PHE A C 1
ATOM 1245 O O . PHE A 1 154 ? 5.600 -14.544 -6.149 1.00 97.00 154 PHE A O 1
ATOM 1252 N N . HIS A 1 155 ? 4.444 -12.689 -5.670 1.00 96.38 155 HIS A N 1
ATOM 1253 C CA . HIS A 1 155 ? 3.145 -13.349 -5.804 1.00 96.38 155 HIS A CA 1
ATOM 1254 C C . HIS A 1 155 ? 2.844 -13.852 -7.225 1.00 96.38 155 HIS A C 1
ATOM 1256 O O . HIS A 1 155 ? 2.187 -14.884 -7.366 1.00 96.38 155 HIS A O 1
ATOM 1262 N N . GLN A 1 156 ? 3.328 -13.184 -8.281 1.00 96.69 156 GLN A N 1
ATOM 1263 C CA . GLN A 1 156 ? 3.221 -13.724 -9.645 1.00 96.69 156 GLN A CA 1
ATOM 1264 C C . GLN A 1 156 ? 4.032 -15.012 -9.818 1.00 96.69 156 GLN A C 1
ATOM 1266 O O . GLN A 1 156 ? 3.559 -15.949 -10.459 1.00 96.69 156 GLN A O 1
ATOM 1271 N N . LEU A 1 157 ? 5.230 -15.080 -9.231 1.00 97.56 157 LEU A N 1
ATOM 1272 C CA . LEU A 1 157 ? 6.058 -16.285 -9.261 1.00 97.56 157 LEU A CA 1
ATOM 1273 C C . LEU A 1 157 ? 5.377 -17.437 -8.521 1.00 97.56 157 LEU A C 1
ATOM 1275 O O . LEU A 1 157 ? 5.277 -18.522 -9.081 1.00 97.56 157 LEU A O 1
ATOM 1279 N N . LEU A 1 158 ? 4.837 -17.196 -7.322 1.00 97.19 158 LEU A N 1
ATOM 1280 C CA . LEU A 1 158 ? 4.098 -18.219 -6.576 1.00 97.19 158 LEU A CA 1
ATOM 1281 C C . LEU A 1 158 ? 2.939 -18.794 -7.403 1.00 97.19 158 LEU A C 1
ATOM 1283 O O . LEU A 1 158 ? 2.854 -20.009 -7.561 1.00 97.19 158 LEU A O 1
ATOM 1287 N N . ARG A 1 159 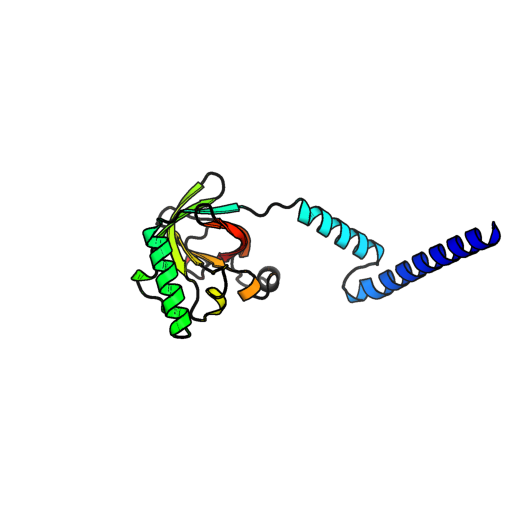? 2.113 -17.929 -8.016 1.00 95.50 159 ARG A N 1
ATOM 1288 C CA . ARG A 1 159 ? 1.018 -18.362 -8.903 1.00 95.50 159 ARG A CA 1
ATOM 1289 C C . ARG A 1 159 ? 1.514 -19.200 -10.074 1.00 95.50 159 ARG A C 1
ATOM 1291 O O . ARG A 1 159 ? 0.907 -20.219 -10.388 1.00 95.50 159 ARG A O 1
ATOM 1298 N N . ARG A 1 160 ? 2.606 -18.779 -10.717 1.00 97.06 160 ARG A N 1
ATOM 1299 C CA . ARG A 1 160 ? 3.194 -19.497 -11.855 1.00 97.06 160 ARG A CA 1
ATOM 1300 C C . ARG A 1 160 ? 3.632 -20.910 -11.474 1.00 97.06 160 ARG A C 1
ATOM 1302 O O . ARG A 1 160 ? 3.439 -21.827 -12.261 1.00 97.06 160 ARG A O 1
ATOM 1309 N N . GLU A 1 161 ? 4.195 -21.073 -10.283 1.00 97.69 161 GLU A N 1
ATOM 1310 C CA . GLU A 1 161 ? 4.662 -22.366 -9.772 1.00 97.69 161 GLU A CA 1
ATOM 1311 C C . GLU A 1 161 ? 3.546 -23.186 -9.091 1.00 97.69 161 GLU A C 1
ATOM 1313 O O . GLU A 1 161 ? 3.819 -24.232 -8.507 1.00 97.69 161 GLU A O 1
ATOM 1318 N N . GLY A 1 162 ? 2.287 -22.730 -9.133 1.00 95.94 162 GLY A N 1
ATOM 1319 C CA . GLY A 1 162 ? 1.163 -23.418 -8.488 1.00 95.94 162 GLY A CA 1
ATOM 1320 C C . GLY A 1 162 ? 1.202 -23.380 -6.955 1.00 95.94 162 GLY A C 1
ATOM 1321 O O . GLY A 1 162 ? 0.585 -24.219 -6.303 1.00 95.94 162 GLY A O 1
ATOM 1322 N N . ILE A 1 163 ? 1.925 -22.421 -6.372 1.00 95.69 163 ILE A N 1
ATOM 1323 C CA . ILE A 1 163 ? 2.004 -22.191 -4.927 1.00 95.69 163 ILE A CA 1
ATOM 1324 C C . ILE A 1 163 ? 0.937 -21.166 -4.524 1.00 95.69 163 ILE A C 1
ATOM 1326 O O . ILE A 1 163 ? 0.678 -20.201 -5.248 1.00 95.69 163 ILE A O 1
ATOM 1330 N N . ILE A 1 164 ? 0.336 -21.355 -3.344 1.00 91.81 164 ILE A N 1
ATOM 1331 C CA . ILE A 1 164 ? -0.633 -20.412 -2.768 1.00 91.81 164 ILE A CA 1
ATOM 1332 C C . ILE A 1 164 ? -0.020 -19.009 -2.727 1.00 91.81 164 ILE A C 1
ATOM 1334 O O . ILE A 1 164 ? 1.060 -18.795 -2.177 1.00 91.81 164 ILE A O 1
ATOM 1338 N N . ALA A 1 165 ? -0.736 -18.047 -3.301 1.00 93.81 165 ALA A N 1
ATOM 1339 C CA . ALA A 1 165 ? -0.331 -16.657 -3.382 1.00 93.81 165 ALA A CA 1
ATOM 1340 C C . ALA A 1 165 ? -1.487 -15.765 -2.945 1.00 93.81 165 ALA A C 1
ATOM 1342 O O . ALA A 1 165 ? -2.634 -16.012 -3.309 1.00 93.81 165 ALA A O 1
ATOM 1343 N N . LEU A 1 166 ? -1.165 -14.697 -2.224 1.00 93.81 166 LEU A N 1
ATOM 1344 C CA . LEU A 1 166 ? -2.145 -13.702 -1.820 1.00 93.81 166 LEU A CA 1
ATOM 1345 C C . LEU A 1 166 ? -2.603 -12.865 -3.017 1.00 93.81 166 LEU A C 1
ATOM 1347 O O . LEU A 1 166 ? -1.838 -12.612 -3.966 1.00 93.81 166 LEU A O 1
ATOM 1351 N N . ASN A 1 167 ? -3.845 -12.385 -2.949 1.00 93.50 167 ASN A N 1
ATOM 1352 C CA . ASN A 1 167 ? -4.279 -11.296 -3.809 1.00 93.50 167 ASN A CA 1
ATOM 1353 C C . ASN A 1 167 ? -3.468 -10.038 -3.462 1.00 93.50 167 ASN A C 1
ATOM 1355 O O . ASN A 1 167 ? -3.460 -9.566 -2.323 1.00 93.50 167 ASN A O 1
ATOM 1359 N N . TYR A 1 168 ? -2.748 -9.522 -4.460 1.00 95.44 168 TYR A N 1
ATOM 1360 C CA . TYR A 1 168 ? -1.884 -8.354 -4.329 1.00 95.44 168 TYR A CA 1
ATOM 1361 C C . TYR A 1 168 ? -2.025 -7.471 -5.566 1.00 95.44 168 TYR A C 1
ATOM 1363 O O . TYR A 1 168 ? -1.723 -7.912 -6.680 1.00 95.44 168 TYR A O 1
ATOM 1371 N N . LYS A 1 169 ? -2.459 -6.223 -5.381 1.00 95.00 169 LYS A N 1
ATOM 1372 C CA . LYS A 1 169 ? -2.631 -5.248 -6.470 1.00 95.00 169 LYS A CA 1
ATOM 1373 C C . LYS A 1 169 ? -2.293 -3.832 -6.021 1.00 95.00 169 LYS A C 1
ATOM 1375 O O . LYS A 1 169 ? -2.301 -3.537 -4.830 1.00 95.00 169 LYS A O 1
ATOM 1380 N N . PHE A 1 170 ? -2.005 -2.958 -6.978 1.00 95.75 170 PHE A N 1
ATOM 1381 C CA . PHE A 1 170 ? -1.781 -1.539 -6.717 1.00 95.75 170 PHE A CA 1
ATOM 1382 C C . PHE A 1 170 ? -3.072 -0.735 -6.894 1.00 95.75 170 PHE A C 1
ATOM 1384 O O . PHE A 1 170 ? -3.865 -1.027 -7.784 1.00 95.75 170 PHE A O 1
ATOM 1391 N N . ILE A 1 171 ? -3.257 0.268 -6.039 1.00 96.44 171 ILE A N 1
ATOM 1392 C CA . ILE A 1 171 ? -4.412 1.177 -5.990 1.00 96.44 171 ILE A CA 1
ATOM 1393 C C . ILE A 1 171 ? -3.934 2.610 -5.730 1.00 96.44 171 ILE A C 1
ATOM 1395 O O . ILE A 1 171 ? -2.811 2.807 -5.259 1.00 96.44 171 ILE A O 1
ATOM 1399 N N . THR A 1 172 ? -4.778 3.612 -5.943 1.00 96.62 172 THR A N 1
ATOM 1400 C CA . THR A 1 172 ? -4.605 4.934 -5.318 1.00 96.62 172 THR A CA 1
ATOM 1401 C C . THR A 1 172 ? -5.452 5.012 -4.052 1.00 96.62 172 THR A C 1
ATOM 1403 O O . THR A 1 172 ? -6.584 4.537 -4.019 1.00 96.62 172 THR A O 1
ATOM 1406 N N . LEU A 1 173 ? -4.892 5.560 -2.971 1.00 97.81 173 LEU A N 1
ATOM 1407 C CA . LEU A 1 173 ? -5.560 5.628 -1.673 1.00 97.81 173 LEU A CA 1
ATOM 1408 C C . LEU A 1 173 ? -5.866 7.069 -1.280 1.00 97.81 173 LEU A C 1
ATOM 1410 O O . LEU A 1 173 ? -4.959 7.896 -1.199 1.00 97.81 173 LEU A O 1
ATOM 1414 N N . LYS A 1 174 ? -7.113 7.312 -0.881 1.00 98.06 174 LYS A N 1
ATOM 1415 C CA . LYS A 1 174 ? -7.530 8.524 -0.171 1.00 98.06 174 LYS A CA 1
ATOM 1416 C C . LYS A 1 174 ? -8.002 8.189 1.239 1.00 98.06 174 LYS A C 1
ATOM 1418 O O . LYS A 1 174 ? -8.712 7.205 1.437 1.00 98.06 174 LYS A O 1
ATOM 1423 N N . ILE A 1 175 ? -7.647 9.017 2.218 1.00 97.88 175 ILE A N 1
ATOM 1424 C CA . ILE A 1 175 ? -8.249 8.986 3.560 1.00 97.88 175 ILE A CA 1
ATOM 1425 C C . ILE A 1 175 ? -8.955 10.313 3.783 1.00 97.88 175 ILE A C 1
ATOM 1427 O O . ILE A 1 175 ? -8.316 11.365 3.806 1.00 97.88 175 ILE A O 1
ATOM 1431 N N . ASN A 1 176 ? -10.274 10.266 3.958 1.00 97.69 176 ASN A N 1
ATOM 1432 C CA . ASN A 1 176 ? -11.147 11.433 3.918 1.00 97.69 176 ASN A CA 1
ATOM 1433 C C . ASN A 1 176 ? -10.878 12.237 2.636 1.00 97.69 176 ASN A C 1
ATOM 1435 O O . ASN A 1 176 ? -11.038 11.683 1.551 1.00 97.69 176 ASN A O 1
ATOM 1439 N N . GLU A 1 177 ? -10.499 13.511 2.728 1.00 96.44 177 GLU A N 1
ATOM 1440 C CA . GLU A 1 177 ? -10.151 14.360 1.572 1.00 96.44 177 GLU A CA 1
ATOM 1441 C C . GLU A 1 177 ? -8.658 14.303 1.196 1.00 96.44 177 GLU A C 1
ATOM 1443 O O . GLU A 1 177 ? -8.236 14.938 0.234 1.00 96.44 177 GLU A O 1
ATOM 1448 N N . ASN A 1 178 ? -7.834 13.574 1.955 1.00 96.44 178 ASN A N 1
ATOM 1449 C CA . ASN A 1 178 ? -6.391 13.554 1.750 1.00 96.44 178 ASN A CA 1
ATOM 1450 C C . ASN A 1 178 ? -5.982 12.454 0.763 1.00 96.44 178 ASN A C 1
ATOM 1452 O O . ASN A 1 178 ? -6.151 11.265 1.053 1.00 96.44 178 ASN A O 1
ATOM 1456 N N . ASP A 1 179 ? -5.410 12.854 -0.371 1.00 96.56 179 ASP A N 1
ATOM 1457 C CA . ASP A 1 179 ? -4.850 11.943 -1.366 1.00 96.56 179 ASP A CA 1
ATOM 1458 C C . ASP A 1 179 ? -3.444 11.494 -0.967 1.00 96.56 179 ASP A C 1
ATOM 1460 O O . ASP A 1 179 ? -2.514 12.291 -0.846 1.00 96.56 179 ASP A O 1
ATOM 1464 N N . LEU A 1 180 ? -3.299 10.190 -0.736 1.00 96.25 180 LEU A N 1
ATOM 1465 C CA . LEU A 1 180 ? -2.045 9.574 -0.326 1.00 96.25 180 LEU A CA 1
ATOM 1466 C C . LEU A 1 180 ? -1.327 8.887 -1.496 1.00 96.25 180 LEU A C 1
ATOM 1468 O O . LEU A 1 180 ? -0.249 8.318 -1.291 1.00 96.25 180 LEU A O 1
ATOM 1472 N N . GLY A 1 181 ? -1.890 8.908 -2.706 1.00 94.81 181 GLY A N 1
ATOM 1473 C CA . GLY A 1 181 ? -1.331 8.323 -3.922 1.00 94.81 181 GLY A CA 1
ATOM 1474 C C . GLY A 1 181 ? -1.249 6.794 -3.900 1.00 94.81 181 GLY A C 1
ATOM 1475 O O . GLY A 1 181 ? -2.068 6.113 -3.291 1.00 94.81 181 GLY A O 1
ATOM 1476 N N . LEU A 1 182 ? -0.227 6.236 -4.558 1.00 94.81 182 LEU A N 1
ATOM 1477 C CA . LEU A 1 182 ? -0.097 4.794 -4.818 1.00 94.81 182 LEU A CA 1
ATOM 1478 C C . LEU A 1 182 ? 0.071 3.937 -3.550 1.00 94.81 182 LEU A C 1
ATOM 1480 O O . LEU A 1 182 ? 1.029 4.118 -2.797 1.00 94.81 182 LEU A O 1
ATOM 1484 N N . TYR A 1 183 ? -0.790 2.950 -3.355 1.00 97.50 183 TYR A N 1
ATOM 1485 C CA . TYR A 1 183 ? -0.712 1.937 -2.305 1.00 97.50 183 TYR A CA 1
ATOM 1486 C C . TYR A 1 183 ? -0.776 0.533 -2.899 1.00 97.50 183 TYR A C 1
ATOM 1488 O O . TYR A 1 183 ? -1.150 0.348 -4.054 1.00 97.50 183 TYR A O 1
ATOM 1496 N N . ALA A 1 184 ? -0.408 -0.461 -2.099 1.00 97.25 184 ALA A N 1
ATOM 1497 C CA . ALA A 1 184 ? -0.663 -1.858 -2.406 1.00 97.25 184 ALA A CA 1
ATOM 1498 C C . ALA A 1 184 ? -1.795 -2.387 -1.523 1.00 97.25 184 ALA A C 1
ATOM 1500 O O . ALA A 1 184 ? -1.749 -2.224 -0.303 1.00 97.25 184 ALA A O 1
ATOM 1501 N N . VAL A 1 185 ? -2.784 -3.039 -2.127 1.00 97.50 185 VAL A N 1
ATOM 1502 C CA . VAL A 1 185 ? -3.702 -3.922 -1.409 1.00 97.50 185 VAL A CA 1
ATOM 1503 C C . VAL A 1 185 ? -3.055 -5.296 -1.324 1.00 97.50 185 VAL A C 1
ATOM 1505 O O . VAL A 1 185 ? -2.643 -5.844 -2.342 1.00 97.50 185 VAL A O 1
ATOM 1508 N N . GLU A 1 186 ? -2.989 -5.840 -0.116 1.00 96.19 186 GLU A N 1
ATOM 1509 C CA . GLU A 1 186 ? -2.473 -7.176 0.182 1.00 96.19 186 GLU A CA 1
ATOM 1510 C C . GLU A 1 186 ? -3.512 -7.938 1.005 1.00 96.19 186 GLU A C 1
ATOM 1512 O O . GLU A 1 186 ? -3.924 -7.484 2.077 1.00 96.19 186 GLU A O 1
ATOM 1517 N N . GLU A 1 187 ? -3.946 -9.091 0.514 1.00 95.38 187 GLU A N 1
ATOM 1518 C CA . GLU A 1 187 ? -4.858 -9.974 1.233 1.00 95.38 187 GLU A CA 1
ATOM 1519 C C . GLU A 1 187 ? -4.264 -10.450 2.562 1.00 95.38 187 GLU A C 1
ATOM 1521 O O . GLU A 1 187 ? -3.067 -10.698 2.698 1.00 95.38 187 GLU A O 1
ATOM 1526 N N . HIS A 1 188 ? -5.105 -10.583 3.584 1.00 92.12 188 HIS A N 1
ATOM 1527 C CA . HIS A 1 188 ? -4.668 -11.159 4.845 1.00 92.12 188 HIS A CA 1
ATOM 1528 C C . HIS A 1 188 ? -4.829 -12.679 4.830 1.00 92.12 188 HIS A C 1
ATOM 1530 O O . HIS A 1 188 ? -5.913 -13.167 4.531 1.00 92.12 188 HIS A O 1
ATOM 1536 N N . PHE A 1 189 ? -3.795 -13.408 5.263 1.00 83.75 189 PHE A N 1
ATOM 1537 C CA . PHE A 1 189 ? -3.907 -14.840 5.547 1.00 83.75 189 PHE A CA 1
ATOM 1538 C C . PHE A 1 189 ? -5.041 -15.113 6.544 1.00 83.75 189 PHE A C 1
ATOM 1540 O O . PHE A 1 189 ? -4.972 -14.706 7.706 1.00 83.75 189 PHE A O 1
ATOM 1547 N N . ALA A 1 190 ? -6.087 -15.780 6.071 1.00 75.94 190 ALA A N 1
ATOM 1548 C CA . ALA A 1 190 ? -7.274 -16.147 6.827 1.00 75.94 190 ALA A CA 1
ATOM 1549 C C . ALA A 1 190 ? -7.903 -17.412 6.215 1.00 75.94 190 ALA A C 1
ATOM 1551 O O . ALA A 1 190 ? -7.437 -17.884 5.179 1.00 75.94 190 ALA A O 1
ATOM 1552 N N . GLU A 1 191 ? -8.923 -17.978 6.868 1.00 64.94 191 GLU A N 1
ATOM 1553 C CA . GLU A 1 191 ? -9.594 -19.213 6.421 1.00 64.94 191 GLU A CA 1
ATOM 1554 C C . GLU A 1 191 ? -10.114 -19.112 4.984 1.00 64.94 191 GLU A C 1
ATOM 1556 O O . GLU A 1 191 ? -10.163 -20.112 4.287 1.00 64.94 191 GLU A O 1
ATOM 1561 N N . GLU A 1 192 ? -10.426 -17.904 4.511 1.00 64.69 192 GLU A N 1
ATOM 1562 C CA . GLU A 1 192 ? -10.884 -17.645 3.146 1.00 64.69 192 GLU A CA 1
ATOM 1563 C C . GLU A 1 192 ? -9.848 -17.972 2.042 1.00 64.69 192 GLU A C 1
ATOM 1565 O O . GLU A 1 192 ? -10.203 -17.947 0.865 1.00 64.69 192 GLU A O 1
ATOM 1570 N N . LEU A 1 193 ? -8.590 -18.265 2.398 1.00 64.38 193 LEU A N 1
ATOM 1571 C CA . LEU A 1 193 ? -7.527 -18.702 1.475 1.00 64.38 193 LEU A CA 1
ATOM 1572 C C . LEU A 1 193 ? -7.390 -20.232 1.343 1.00 64.38 193 LEU A C 1
ATOM 1574 O O . LEU A 1 193 ? -6.568 -20.677 0.538 1.00 64.38 193 LEU A O 1
ATOM 1578 N N . LEU A 1 194 ? -8.128 -21.014 2.142 1.00 59.69 194 LEU A N 1
ATOM 1579 C CA . LEU A 1 194 ? -8.139 -22.486 2.137 1.00 59.69 194 LEU A CA 1
ATOM 1580 C C . LEU A 1 194 ? -9.356 -23.028 1.378 1.00 59.69 194 LEU A C 1
ATOM 1582 O O . LEU A 1 194 ? -9.184 -24.075 0.714 1.00 59.69 194 LEU A O 1
#

pLDDT: mean 93.3, std 6.74, range [59.69, 98.69]